Protein AF-A0A1L1PBJ3-F1 (afdb_monomer_lite)

Radius of gyration: 17.82 Å; chains: 1; bounding box: 53×34×46 Å

Organism: Hydrogenophaga intermedia (NCBI:txid65786)

Foldseek 3Di:
DDPVLLVLLLVLLCVQQVVPADLQRHRCQVLLVQLLVLDDPPPSLLSSLSSCLCSVPRGPCPVVVCSNVVRRDPLSVQLSVLSDDDVPDDPVNSLVSQLVRPSSLLSLLSSLLSLLPCVSHPDDDPVSVVVNVVSLVSNVVSLVSLVVVCVVCVVVPDDDSSCVVSVVVVVRPPDPPPVPDDDDDDPPVPPPDPDD

Structure (mmCIF, N/CA/C/O backbone):
data_AF-A0A1L1PBJ3-F1
#
_entry.id   AF-A0A1L1PBJ3-F1
#
loop_
_atom_site.group_PDB
_atom_site.id
_atom_site.type_symbol
_atom_site.label_atom_id
_atom_site.label_alt_id
_atom_site.label_comp_id
_atom_site.label_asym_id
_atom_site.label_entity_id
_atom_site.label_seq_id
_atom_site.pdbx_PDB_ins_code
_atom_site.Cartn_x
_atom_site.Cartn_y
_atom_site.Cartn_z
_atom_site.occupancy
_atom_site.B_iso_or_equiv
_atom_site.auth_seq_id
_atom_site.auth_comp_id
_atom_site.auth_asym_id
_atom_site.auth_atom_id
_atom_site.pdbx_PDB_model_num
ATOM 1 N N . MET A 1 1 ? -12.568 -4.530 14.101 1.00 89.69 1 MET A N 1
ATOM 2 C CA . MET A 1 1 ? -13.010 -4.807 12.718 1.00 89.69 1 MET A CA 1
ATOM 3 C C . MET A 1 1 ? -13.283 -6.295 12.599 1.00 89.69 1 MET A C 1
ATOM 5 O O . MET A 1 1 ? -12.665 -7.039 13.349 1.00 89.69 1 MET A O 1
ATOM 9 N N . ASP A 1 2 ? -14.198 -6.720 11.729 1.00 95.69 2 ASP A N 1
ATOM 10 C CA . ASP A 1 2 ? -14.578 -8.128 11.573 1.00 95.69 2 ASP A CA 1
ATOM 11 C C . ASP A 1 2 ? -14.238 -8.686 10.173 1.00 95.69 2 ASP A C 1
ATOM 13 O O . ASP A 1 2 ? -13.758 -7.979 9.281 1.00 95.69 2 ASP A O 1
ATOM 17 N N . GLN A 1 3 ? -14.488 -9.984 9.979 1.00 96.12 3 GLN A N 1
ATOM 18 C CA . GLN A 1 3 ? -14.235 -10.672 8.712 1.00 96.12 3 GLN A CA 1
ATOM 19 C C . GLN A 1 3 ? -15.158 -10.197 7.577 1.00 96.12 3 GLN A C 1
ATOM 21 O O . GLN A 1 3 ? -14.786 -10.277 6.405 1.00 96.12 3 GLN A O 1
ATOM 26 N N . LYS A 1 4 ? -16.357 -9.696 7.902 1.00 97.25 4 LYS A N 1
ATOM 27 C CA . LYS A 1 4 ? -17.320 -9.195 6.917 1.00 97.25 4 LYS A CA 1
ATOM 28 C C . LYS A 1 4 ? -16.799 -7.908 6.279 1.00 97.25 4 LYS A C 1
ATOM 30 O O . LYS A 1 4 ? -16.829 -7.800 5.056 1.00 97.25 4 LYS A O 1
ATOM 35 N N . THR A 1 5 ? -16.259 -6.988 7.078 1.00 97.56 5 THR A N 1
ATOM 36 C CA . THR A 1 5 ? -15.598 -5.764 6.604 1.00 97.56 5 THR A CA 1
ATOM 37 C C . THR A 1 5 ? -14.397 -6.086 5.712 1.00 97.56 5 THR A C 1
ATOM 39 O O . THR A 1 5 ? -14.276 -5.520 4.627 1.00 97.56 5 THR A O 1
ATOM 42 N N . LEU A 1 6 ? -13.547 -7.042 6.107 1.00 97.94 6 LEU A N 1
ATOM 43 C CA . LEU A 1 6 ? -12.414 -7.473 5.277 1.00 97.94 6 LEU A CA 1
ATOM 44 C C . LEU A 1 6 ? -12.877 -8.058 3.930 1.00 97.94 6 LEU A C 1
ATOM 46 O O . LEU A 1 6 ? -12.303 -7.763 2.884 1.00 97.94 6 LEU A O 1
ATOM 50 N N . ASN A 1 7 ? -13.942 -8.862 3.928 1.00 97.94 7 ASN A N 1
ATOM 51 C CA . ASN A 1 7 ? -14.499 -9.408 2.689 1.00 97.94 7 ASN A CA 1
ATOM 52 C C . ASN A 1 7 ? -15.107 -8.317 1.794 1.00 97.94 7 ASN A C 1
ATOM 54 O O . ASN A 1 7 ? -14.965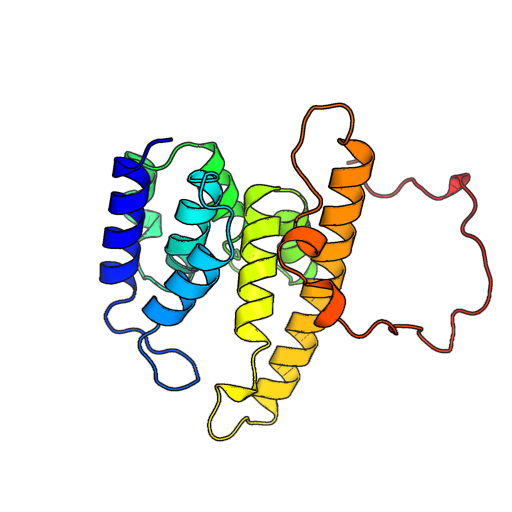 -8.397 0.577 1.00 97.94 7 ASN A O 1
ATOM 58 N N . ALA A 1 8 ? -15.727 -7.284 2.371 1.00 98.06 8 ALA A N 1
ATOM 59 C CA . ALA A 1 8 ? -16.191 -6.127 1.608 1.00 98.06 8 ALA A CA 1
ATOM 60 C C . ALA A 1 8 ? -15.020 -5.393 0.927 1.00 98.06 8 ALA A C 1
ATOM 62 O O . ALA A 1 8 ? -15.109 -5.089 -0.261 1.00 98.06 8 ALA A O 1
ATOM 63 N N . ALA A 1 9 ? -13.894 -5.207 1.629 1.00 98.06 9 ALA A N 1
ATOM 64 C CA . ALA A 1 9 ? -12.679 -4.632 1.045 1.00 98.06 9 ALA A CA 1
ATOM 65 C C . ALA A 1 9 ? -12.154 -5.464 -0.140 1.00 98.06 9 ALA A C 1
ATOM 67 O O . ALA A 1 9 ? -11.840 -4.901 -1.186 1.00 98.06 9 ALA A O 1
ATOM 68 N N . ARG A 1 10 ? -12.146 -6.804 -0.033 1.00 97.81 10 ARG A N 1
ATOM 69 C CA . ARG A 1 10 ? -11.774 -7.698 -1.151 1.00 97.81 10 ARG A CA 1
ATOM 70 C C . ARG A 1 10 ? -12.667 -7.533 -2.373 1.00 97.81 10 ARG A C 1
ATOM 72 O O . ARG A 1 10 ? -12.167 -7.535 -3.491 1.00 97.81 10 ARG A O 1
ATOM 79 N N . VAL A 1 11 ? -13.980 -7.419 -2.168 1.00 98.00 11 VAL A N 1
ATOM 80 C CA . VAL A 1 11 ? -14.939 -7.236 -3.268 1.00 98.00 11 VAL A CA 1
ATOM 81 C C . VAL A 1 11 ? -14.686 -5.912 -3.982 1.00 98.00 11 VAL A C 1
ATOM 83 O O . VAL A 1 11 ? -14.660 -5.887 -5.212 1.00 98.00 11 VAL A O 1
ATOM 86 N N . VAL A 1 12 ? -14.456 -4.832 -3.228 1.00 97.94 12 VAL A N 1
ATOM 87 C CA . VAL A 1 12 ? -14.112 -3.530 -3.814 1.00 97.94 12 VAL A CA 1
ATOM 88 C C . VAL A 1 12 ? -12.795 -3.622 -4.581 1.00 97.94 12 VAL A C 1
ATOM 90 O O . VAL A 1 12 ? -12.768 -3.229 -5.739 1.00 97.94 12 VAL A O 1
ATOM 93 N N . ALA A 1 13 ? -11.744 -4.204 -3.998 1.00 97.31 13 ALA A N 1
ATOM 94 C CA . ALA A 1 13 ? -10.450 -4.376 -4.657 1.00 97.31 13 ALA A CA 1
ATOM 95 C C . ALA A 1 13 ? -10.566 -5.155 -5.980 1.00 97.31 13 ALA A C 1
ATOM 97 O O . ALA A 1 13 ? -10.115 -4.688 -7.024 1.00 97.31 13 ALA A O 1
ATOM 98 N N . LEU A 1 14 ? -11.243 -6.309 -5.959 1.00 96.38 14 LEU A N 1
ATOM 99 C CA . LEU A 1 14 ? -11.457 -7.141 -7.145 1.00 96.38 14 LEU A CA 1
ATOM 100 C C . LEU A 1 14 ? -12.194 -6.382 -8.251 1.00 96.38 14 LEU A C 1
ATOM 102 O O . LEU A 1 14 ? -11.814 -6.462 -9.414 1.00 96.38 14 LEU A O 1
ATOM 106 N N . ARG A 1 15 ? -13.261 -5.664 -7.893 1.00 96.94 15 ARG A N 1
ATOM 107 C CA . ARG A 1 15 ? -14.083 -4.936 -8.860 1.00 96.94 15 ARG A CA 1
ATOM 108 C C . ARG A 1 15 ? -13.352 -3.715 -9.417 1.00 96.94 15 ARG A C 1
ATOM 110 O O . ARG A 1 15 ? -13.425 -3.472 -10.615 1.00 96.94 15 ARG A O 1
ATOM 117 N N . SER A 1 16 ? -12.681 -2.945 -8.564 1.00 96.38 16 SER A N 1
ATOM 118 C CA . SER A 1 16 ? -12.042 -1.687 -8.959 1.00 96.38 16 SER A CA 1
ATOM 119 C C . SER A 1 16 ? -10.802 -1.913 -9.831 1.00 96.38 16 SER A C 1
ATOM 121 O O . SER A 1 16 ? -10.569 -1.138 -10.751 1.00 96.38 16 SER A O 1
ATOM 123 N N . HIS A 1 17 ? -10.075 -3.015 -9.618 1.00 96.81 17 HIS A N 1
ATOM 124 C CA . HIS A 1 17 ? -8.878 -3.375 -10.387 1.00 96.81 17 HIS A CA 1
ATOM 125 C C . HIS A 1 17 ? -9.129 -4.466 -11.451 1.00 96.81 17 HIS A C 1
ATOM 127 O O . HIS A 1 17 ? -8.175 -5.070 -11.938 1.00 96.81 17 HIS A O 1
ATOM 133 N N . ALA A 1 18 ? -10.388 -4.747 -11.817 1.00 95.25 18 ALA A N 1
ATOM 134 C CA . ALA A 1 18 ? -10.755 -5.889 -12.670 1.00 95.25 18 ALA A CA 1
ATOM 135 C C . ALA A 1 18 ? -10.034 -5.911 -14.032 1.00 95.25 18 ALA A C 1
ATOM 137 O O . ALA A 1 18 ? -9.610 -6.968 -14.492 1.00 95.25 18 ALA A O 1
ATOM 138 N N . GLU A 1 19 ? -9.858 -4.739 -14.645 1.00 95.00 19 GLU A N 1
ATOM 139 C CA . GLU A 1 19 ? -9.209 -4.579 -15.955 1.00 95.00 19 GLU A CA 1
ATOM 140 C C . GLU A 1 19 ? -7.732 -4.159 -15.845 1.00 95.00 19 GLU A C 1
ATOM 142 O O . GLU A 1 19 ? -7.046 -3.992 -16.857 1.00 95.00 19 GLU A O 1
ATOM 147 N N . GLN A 1 20 ? -7.221 -3.964 -14.624 1.00 97.00 20 GLN A N 1
ATOM 148 C CA . GLN A 1 20 ? -5.845 -3.536 -14.407 1.00 97.00 20 GLN A CA 1
ATOM 149 C C . GLN A 1 20 ? -4.896 -4.729 -14.505 1.00 97.00 20 GLN A C 1
ATOM 151 O O . GLN A 1 20 ? -5.108 -5.789 -13.909 1.00 97.00 20 GLN A O 1
ATOM 156 N N . LYS A 1 21 ? -3.801 -4.524 -15.235 1.00 95.69 21 LYS A N 1
ATOM 157 C CA . LYS A 1 21 ? -2.673 -5.451 -15.295 1.00 95.69 21 LYS A CA 1
ATOM 158 C C . LYS A 1 21 ? -1.467 -4.846 -14.603 1.00 95.69 21 LYS A C 1
ATOM 160 O O . LYS A 1 21 ? -1.276 -3.631 -14.634 1.00 95.69 21 LYS A O 1
ATOM 165 N N . ASP A 1 22 ? -0.661 -5.699 -13.990 1.00 93.62 22 ASP A N 1
ATOM 166 C CA . ASP A 1 22 ? 0.638 -5.308 -13.472 1.00 93.62 22 ASP A CA 1
ATOM 167 C C . ASP A 1 22 ? 1.686 -5.221 -14.597 1.00 93.62 22 ASP A C 1
ATOM 169 O O . ASP A 1 22 ? 1.419 -5.437 -15.782 1.00 93.62 22 ASP A O 1
ATOM 173 N N . LEU A 1 23 ? 2.913 -4.887 -14.211 1.00 88.88 23 LEU A N 1
ATOM 174 C CA . LEU A 1 23 ? 4.041 -4.721 -15.128 1.00 88.88 23 LEU A CA 1
ATOM 175 C C . LEU A 1 23 ? 4.513 -6.037 -15.764 1.00 88.88 23 LEU A C 1
ATOM 177 O O . LEU A 1 23 ? 5.192 -6.000 -16.787 1.00 88.88 23 LEU A O 1
ATOM 181 N N . ALA A 1 24 ? 4.173 -7.184 -15.170 1.00 89.81 24 ALA A N 1
ATOM 182 C CA . ALA A 1 24 ? 4.415 -8.501 -15.749 1.00 89.81 24 ALA A CA 1
ATOM 183 C C . ALA A 1 24 ? 3.303 -8.908 -16.737 1.00 89.81 24 ALA A C 1
ATOM 185 O O . ALA A 1 24 ? 3.431 -9.925 -17.414 1.00 89.81 24 ALA A O 1
ATOM 186 N N . GLY A 1 25 ? 2.237 -8.107 -16.855 1.00 92.88 25 GLY A N 1
ATOM 187 C CA . GLY A 1 25 ? 1.071 -8.394 -17.688 1.00 92.88 25 GLY A CA 1
ATOM 188 C C . GLY A 1 25 ? 0.019 -9.267 -17.000 1.00 92.88 25 GLY A C 1
ATOM 189 O O . GLY A 1 25 ? -0.966 -9.638 -17.647 1.00 92.88 25 GLY A O 1
ATOM 190 N N . GLU A 1 26 ? 0.199 -9.568 -15.714 1.00 94.25 26 GLU A N 1
ATOM 191 C CA . GLU A 1 26 ? -0.714 -10.380 -14.913 1.00 94.25 26 GLU A CA 1
ATOM 192 C C . GLU A 1 26 ? -1.855 -9.528 -14.331 1.00 94.25 26 GLU A C 1
ATOM 194 O O . GLU A 1 26 ? -1.686 -8.322 -14.136 1.00 94.25 26 GLU A O 1
ATOM 199 N N . PRO A 1 27 ? -3.025 -10.115 -14.018 1.00 96.94 27 PRO A N 1
ATOM 200 C CA . PRO A 1 27 ? -4.091 -9.426 -13.297 1.00 96.94 27 PRO A CA 1
ATOM 201 C C . PRO A 1 27 ? -3.590 -8.765 -12.006 1.00 96.94 27 PRO A C 1
ATOM 203 O O . PRO A 1 27 ? -3.030 -9.424 -11.124 1.00 96.94 27 PRO A O 1
ATOM 206 N N . TYR A 1 28 ? -3.846 -7.465 -11.860 1.00 97.00 28 TYR A N 1
ATOM 207 C CA . TYR A 1 28 ? -3.307 -6.662 -10.760 1.00 97.00 28 TYR A CA 1
ATOM 208 C C . TYR A 1 28 ? -3.777 -7.124 -9.374 1.00 97.00 28 TYR A C 1
ATOM 210 O O . TYR A 1 28 ? -3.058 -6.997 -8.386 1.00 97.00 28 TYR A O 1
ATOM 218 N N . ILE A 1 29 ? -4.942 -7.774 -9.299 1.00 97.38 29 ILE A N 1
ATOM 219 C CA . ILE A 1 29 ? -5.452 -8.384 -8.065 1.00 97.38 29 ILE A CA 1
ATOM 220 C C . ILE A 1 29 ? -4.446 -9.340 -7.405 1.00 97.38 29 ILE A C 1
ATOM 222 O O . ILE A 1 29 ? -4.434 -9.466 -6.182 1.00 97.38 29 ILE A O 1
ATOM 226 N N . PHE A 1 30 ? -3.560 -9.989 -8.171 1.00 96.75 30 PHE A N 1
ATOM 227 C CA . PHE A 1 30 ? -2.542 -10.865 -7.594 1.00 96.75 30 PHE A CA 1
ATOM 228 C C . PHE A 1 30 ? -1.511 -10.105 -6.758 1.00 96.75 30 PHE A C 1
ATOM 230 O O . PHE A 1 30 ? -1.041 -10.654 -5.764 1.00 96.75 30 PHE A O 1
ATOM 237 N N . HIS A 1 31 ? -1.178 -8.863 -7.117 1.00 96.94 31 HIS A N 1
ATOM 238 C CA . HIS A 1 31 ? -0.344 -7.998 -6.283 1.00 96.94 31 HIS A CA 1
ATOM 239 C C . HIS A 1 31 ? -1.034 -7.713 -4.945 1.00 96.94 31 HIS A C 1
ATOM 241 O O . HIS A 1 31 ? -0.493 -8.051 -3.893 1.00 96.94 31 HIS A O 1
ATOM 247 N N . LEU A 1 32 ? -2.281 -7.240 -4.985 1.00 98.12 32 LEU A N 1
ATOM 248 C CA . LEU A 1 32 ? -3.064 -6.929 -3.784 1.00 98.12 32 LEU A CA 1
ATOM 249 C C . LEU A 1 32 ? -3.190 -8.135 -2.839 1.00 98.12 32 LEU A C 1
ATOM 251 O O . LEU A 1 32 ? -3.049 -7.994 -1.626 1.00 98.12 32 LEU A O 1
ATOM 255 N N . LEU A 1 33 ? -3.392 -9.340 -3.382 1.00 97.88 33 LEU A N 1
ATOM 256 C CA . LEU A 1 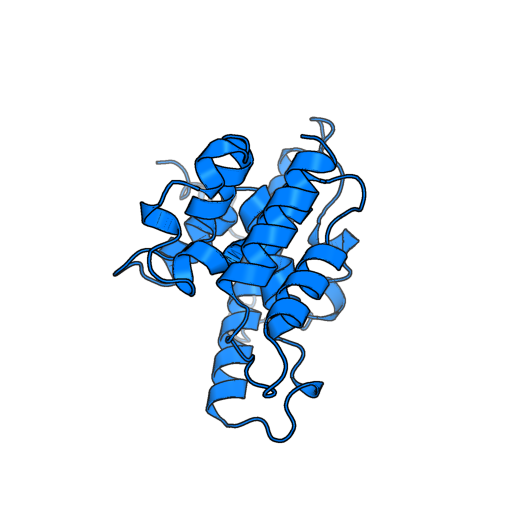33 ? -3.463 -10.570 -2.589 1.00 97.88 33 LEU A CA 1
ATOM 257 C C . LEU A 1 33 ? -2.120 -10.962 -1.956 1.00 97.88 33 LEU A C 1
ATOM 259 O O . LEU A 1 33 ? -2.117 -11.502 -0.850 1.00 97.88 33 LEU A O 1
ATOM 263 N N . ARG A 1 34 ? -0.983 -10.703 -2.617 1.00 97.44 34 ARG A N 1
ATOM 264 C CA . ARG A 1 34 ? 0.349 -10.949 -2.034 1.00 97.44 34 ARG A CA 1
ATOM 265 C C . ARG A 1 34 ? 0.659 -9.960 -0.915 1.00 97.44 34 ARG A C 1
ATOM 267 O O . ARG A 1 34 ? 1.120 -10.388 0.141 1.00 97.44 34 ARG A O 1
ATOM 274 N N . VAL A 1 35 ? 0.331 -8.679 -1.102 1.00 98.06 35 VAL A N 1
ATOM 275 C CA . VAL A 1 35 ? 0.467 -7.659 -0.048 1.00 98.06 35 VAL A CA 1
ATOM 276 C C . VAL A 1 35 ? -0.456 -7.982 1.133 1.00 98.06 35 VAL A C 1
ATOM 278 O O . VAL A 1 35 ? -0.027 -7.909 2.282 1.00 98.06 35 VAL A O 1
ATOM 281 N N . GLU A 1 36 ? -1.691 -8.436 0.879 1.00 97.81 36 GLU A N 1
ATOM 282 C CA . GLU A 1 36 ? -2.600 -8.911 1.931 1.00 97.81 36 GLU A CA 1
ATOM 283 C C . GLU A 1 36 ? -2.020 -10.115 2.691 1.00 97.81 36 GLU A C 1
ATOM 285 O O . GLU A 1 36 ? -2.082 -10.166 3.919 1.00 97.81 36 GLU A O 1
ATOM 290 N N . ALA A 1 37 ? -1.461 -11.092 1.971 1.00 96.75 37 ALA A N 1
ATOM 291 C CA . ALA A 1 37 ? -0.908 -12.314 2.551 1.00 96.75 37 ALA A CA 1
ATOM 292 C C . ALA A 1 37 ? 0.355 -12.076 3.395 1.00 96.75 37 ALA A C 1
ATOM 294 O O . ALA A 1 37 ? 0.664 -12.904 4.252 1.00 96.75 37 ALA A O 1
ATOM 295 N N . ALA A 1 38 ? 1.061 -10.964 3.174 1.00 96.31 38 ALA A N 1
ATOM 296 C CA . ALA A 1 38 ? 2.203 -10.548 3.984 1.00 96.31 38 ALA A CA 1
ATOM 297 C C . ALA A 1 38 ? 1.797 -9.964 5.351 1.00 96.31 38 ALA A C 1
ATOM 299 O O . ALA A 1 38 ? 2.645 -9.809 6.228 1.00 96.31 38 ALA A O 1
ATOM 300 N N . MET A 1 39 ? 0.520 -9.623 5.551 1.00 95.69 39 MET A N 1
ATOM 301 C CA . MET A 1 39 ? 0.032 -9.107 6.832 1.00 95.69 39 MET A CA 1
ATOM 302 C C . MET A 1 39 ? -0.289 -10.247 7.817 1.00 95.69 39 MET A C 1
ATOM 304 O O . MET A 1 39 ? -0.724 -11.325 7.391 1.00 95.69 39 MET A O 1
ATOM 308 N N . PRO A 1 40 ? -0.166 -10.016 9.141 1.00 93.00 40 PRO A N 1
ATOM 309 C CA . PRO A 1 40 ? -0.606 -10.974 10.153 1.00 93.00 40 PRO A CA 1
ATOM 310 C C . PRO A 1 40 ? -2.065 -11.385 9.945 1.00 93.00 40 PRO A C 1
ATOM 312 O O . PRO A 1 40 ? -2.924 -10.566 9.614 1.00 93.00 40 PRO A O 1
ATOM 315 N N . ARG A 1 41 ? -2.368 -12.674 10.135 1.00 92.31 41 ARG A N 1
ATOM 316 C CA . ARG A 1 41 ? -3.702 -13.224 9.830 1.00 92.31 41 ARG A CA 1
ATOM 317 C C . ARG A 1 41 ? -4.808 -12.596 10.678 1.00 92.31 41 ARG A C 1
ATOM 319 O O . ARG A 1 41 ? -5.932 -12.467 10.188 1.00 92.31 41 ARG A O 1
ATOM 326 N N . ASP A 1 42 ? -4.477 -12.255 11.914 1.00 92.06 42 ASP A N 1
ATOM 327 C CA . ASP A 1 42 ? -5.313 -11.640 12.941 1.00 92.06 42 ASP A CA 1
ATOM 328 C C . ASP A 1 42 ? -5.375 -10.106 12.846 1.00 92.06 42 ASP A C 1
ATOM 330 O O . ASP A 1 42 ? -6.357 -9.513 13.298 1.00 92.06 42 ASP A O 1
ATOM 334 N N . ASP A 1 43 ? -4.416 -9.459 12.175 1.00 94.75 43 ASP A N 1
ATOM 335 C CA . ASP A 1 43 ? -4.469 -8.024 11.875 1.00 94.75 43 ASP A CA 1
ATOM 336 C C . ASP A 1 43 ? -5.376 -7.748 10.668 1.00 94.75 43 ASP A C 1
ATOM 338 O O . ASP A 1 43 ? -4.955 -7.455 9.543 1.00 94.75 43 ASP A O 1
ATOM 342 N N . LEU A 1 44 ? -6.684 -7.849 10.910 1.00 97.38 44 LEU A N 1
ATOM 343 C CA . LEU A 1 44 ? -7.685 -7.623 9.875 1.00 97.38 44 LEU A CA 1
ATOM 344 C C . LEU A 1 44 ? -7.555 -6.223 9.260 1.00 97.38 44 LEU A C 1
ATOM 346 O O . LEU A 1 44 ? -7.786 -6.081 8.061 1.00 97.38 44 LEU A O 1
ATOM 350 N N . LYS A 1 45 ? -7.205 -5.199 10.055 1.00 97.81 45 LYS A N 1
ATOM 351 C CA . LYS A 1 45 ? -7.116 -3.800 9.600 1.00 97.81 45 LYS A CA 1
ATOM 352 C C . LYS A 1 45 ? -5.996 -3.634 8.583 1.00 97.81 45 LYS A C 1
ATOM 354 O O . LYS A 1 45 ? -6.238 -3.060 7.523 1.00 97.81 45 LYS A O 1
ATOM 359 N N . ALA A 1 46 ? -4.817 -4.187 8.867 1.00 97.25 46 ALA A N 1
ATOM 360 C CA . ALA A 1 46 ? -3.689 -4.141 7.943 1.00 97.25 46 ALA A CA 1
ATOM 361 C C . ALA A 1 46 ? -4.012 -4.886 6.646 1.00 97.25 46 ALA A C 1
ATOM 363 O O . ALA A 1 46 ? -3.741 -4.382 5.560 1.00 97.25 46 ALA A O 1
ATOM 364 N N . ARG A 1 47 ? -4.689 -6.035 6.748 1.00 98.44 47 ARG A N 1
ATOM 365 C CA . ARG A 1 47 ? -5.157 -6.803 5.585 1.00 98.44 47 ARG A CA 1
ATOM 366 C C . ARG A 1 47 ? -6.167 -6.037 4.734 1.00 98.44 47 ARG A C 1
ATOM 368 O O . ARG A 1 47 ? -6.070 -6.053 3.512 1.00 98.44 47 ARG A O 1
ATOM 375 N N . ALA A 1 48 ? -7.126 -5.354 5.359 1.00 98.62 48 ALA A N 1
ATOM 376 C CA . ALA A 1 48 ? -8.087 -4.539 4.624 1.00 98.62 48 ALA A CA 1
ATOM 377 C C . ALA A 1 48 ? -7.396 -3.368 3.922 1.00 98.62 48 ALA A C 1
ATOM 379 O O . ALA A 1 48 ? -7.667 -3.159 2.744 1.00 98.62 48 ALA A O 1
ATOM 380 N N . LEU A 1 49 ? -6.482 -2.663 4.604 1.00 98.75 49 LEU A N 1
ATOM 381 C CA . LEU A 1 49 ? -5.701 -1.591 3.986 1.00 98.75 49 LEU A CA 1
ATOM 382 C C . LEU A 1 49 ? -4.857 -2.119 2.819 1.00 98.75 49 LEU A C 1
ATOM 384 O O . LEU A 1 49 ? -4.899 -1.531 1.747 1.00 98.75 49 LEU A O 1
ATOM 388 N N . ALA A 1 50 ? -4.162 -3.246 2.992 1.00 98.56 50 ALA A N 1
ATOM 389 C CA . ALA A 1 50 ? -3.366 -3.887 1.945 1.00 98.56 50 ALA A CA 1
ATOM 390 C C . ALA A 1 50 ? -4.168 -4.170 0.667 1.00 98.56 50 ALA A C 1
ATOM 392 O O . ALA A 1 50 ? -3.677 -3.944 -0.435 1.00 98.56 50 ALA A O 1
ATOM 393 N N . LEU A 1 51 ? -5.422 -4.603 0.797 1.00 98.56 51 LEU A N 1
ATOM 394 C CA . LEU A 1 51 ? -6.283 -4.869 -0.358 1.00 98.56 51 LEU A CA 1
ATOM 395 C C . LEU A 1 51 ? -6.695 -3.615 -1.127 1.00 98.56 51 LEU A C 1
ATOM 397 O O . LEU A 1 51 ? -6.974 -3.718 -2.315 1.00 98.56 51 LEU A O 1
ATOM 401 N N . VAL A 1 52 ? -6.788 -2.462 -0.465 1.00 98.44 52 VAL A N 1
ATOM 402 C CA . VAL A 1 52 ? -7.322 -1.230 -1.072 1.00 98.44 52 VAL A CA 1
ATOM 403 C C . VAL A 1 52 ? -6.278 -0.127 -1.214 1.00 98.44 52 VAL A C 1
ATOM 405 O O . VAL A 1 52 ? -6.644 0.992 -1.559 1.00 98.44 52 VAL A O 1
ATOM 408 N N . HIS A 1 53 ? -5.003 -0.411 -0.939 1.00 98.38 53 HIS A N 1
ATOM 409 C CA . HIS A 1 53 ? -3.980 0.622 -0.774 1.00 98.38 53 HIS A CA 1
ATOM 410 C C . HIS A 1 53 ? -3.757 1.493 -2.017 1.00 98.38 53 HIS A C 1
ATOM 412 O O . HI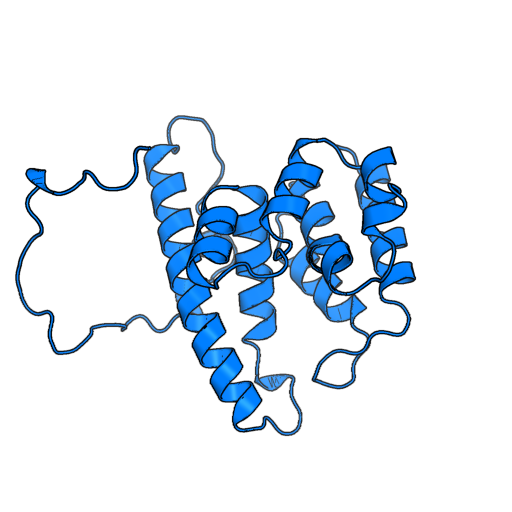S A 1 53 ? -3.566 2.696 -1.863 1.00 98.38 53 HIS A O 1
ATOM 418 N N . ASP A 1 54 ? -3.888 0.921 -3.215 1.00 97.44 54 ASP A N 1
ATOM 419 C CA . ASP A 1 54 ? -3.769 1.653 -4.485 1.00 97.44 54 ASP A CA 1
ATOM 420 C C . ASP A 1 54 ? -5.123 2.078 -5.064 1.00 97.44 54 ASP A C 1
ATOM 422 O O . ASP A 1 54 ? -5.205 2.741 -6.097 1.00 97.44 54 ASP A O 1
ATOM 426 N N . ALA A 1 55 ? -6.228 1.746 -4.396 1.00 96.38 55 ALA A N 1
ATOM 427 C CA . ALA A 1 55 ? -7.558 1.922 -4.965 1.00 96.38 55 ALA A CA 1
ATOM 428 C C . ALA A 1 55 ? -7.938 3.406 -5.137 1.00 96.38 55 ALA A C 1
ATOM 430 O O . ALA A 1 55 ? -8.701 3.749 -6.035 1.00 96.38 55 ALA A O 1
ATOM 431 N N . TRP A 1 56 ? -7.413 4.313 -4.306 1.00 96.38 56 TRP A N 1
ATOM 432 C CA . TRP A 1 56 ? -7.606 5.759 -4.495 1.00 96.38 56 TRP A CA 1
ATOM 433 C C . TRP A 1 56 ? -6.646 6.388 -5.510 1.00 96.38 56 TRP A C 1
ATOM 435 O O . TRP A 1 56 ? -6.929 7.494 -5.971 1.00 96.38 56 TRP A O 1
ATOM 445 N N . GLU A 1 57 ? -5.543 5.718 -5.851 1.00 94.38 57 GLU A N 1
ATOM 446 C CA . GLU A 1 57 ? -4.578 6.193 -6.851 1.00 94.38 57 GLU A CA 1
ATOM 447 C C . GLU A 1 57 ? -4.959 5.721 -8.259 1.00 94.38 57 GLU A C 1
ATOM 449 O O . GLU A 1 57 ? -5.010 6.525 -9.191 1.00 94.38 57 GLU A O 1
ATOM 454 N N . ASP A 1 58 ? -5.290 4.437 -8.392 1.00 94.38 58 ASP A N 1
ATOM 455 C CA . ASP A 1 58 ? -5.417 3.769 -9.687 1.00 94.38 58 ASP A CA 1
ATOM 456 C C . ASP A 1 58 ? -6.866 3.651 -10.177 1.00 94.38 58 ASP A C 1
ATOM 458 O O . ASP A 1 58 ? -7.116 3.537 -11.380 1.00 94.38 58 ASP A O 1
ATOM 462 N N . CYS A 1 59 ? -7.851 3.702 -9.271 1.00 93.62 59 CYS A N 1
ATOM 463 C CA . CYS A 1 59 ? -9.256 3.488 -9.623 1.00 93.62 59 CYS A CA 1
ATOM 464 C C . CYS A 1 59 ? -10.032 4.809 -9.666 1.00 93.62 59 CYS A C 1
ATOM 466 O O . CYS A 1 59 ? -10.441 5.365 -8.640 1.00 93.62 59 CYS A O 1
ATOM 468 N N . GLN A 1 60 ? -10.282 5.298 -10.882 1.00 90.50 60 GLN A N 1
ATOM 469 C CA . GLN A 1 60 ? -10.987 6.561 -11.111 1.00 90.50 60 GLN A CA 1
ATOM 470 C C . GLN A 1 60 ? -12.362 6.595 -10.423 1.00 90.50 60 GLN A C 1
ATOM 472 O O . GLN A 1 60 ? -13.166 5.672 -10.541 1.00 90.50 60 GLN A O 1
ATOM 477 N N . GLY A 1 61 ? -12.640 7.691 -9.710 1.00 90.06 61 GLY A N 1
ATOM 478 C CA . GLY A 1 61 ? -13.926 7.949 -9.055 1.00 90.06 61 GLY A CA 1
ATOM 479 C C . GLY A 1 61 ? -14.174 7.178 -7.752 1.00 90.06 61 GLY A C 1
ATOM 480 O O . GLY A 1 61 ? -15.134 7.493 -7.047 1.00 90.06 61 GLY A O 1
ATOM 481 N N . LEU A 1 62 ? -13.320 6.216 -7.372 1.00 93.62 62 LEU A N 1
ATOM 482 C CA . LEU A 1 62 ? -13.539 5.435 -6.149 1.00 93.62 62 LEU A CA 1
ATOM 483 C C . LEU A 1 62 ? -13.441 6.307 -4.893 1.00 93.62 62 LEU A C 1
ATOM 485 O O . LEU A 1 62 ? -14.290 6.196 -4.007 1.00 93.62 62 LEU A O 1
ATOM 489 N N . ARG A 1 63 ? -12.451 7.205 -4.831 1.00 94.19 63 ARG A N 1
ATOM 490 C CA . ARG A 1 63 ? -12.281 8.139 -3.708 1.00 94.19 63 ARG A CA 1
ATOM 491 C C . ARG A 1 63 ? -13.512 9.023 -3.504 1.00 94.19 63 ARG A C 1
ATOM 493 O O . ARG A 1 63 ? -13.994 9.139 -2.378 1.00 94.19 63 ARG A O 1
ATOM 500 N N . ASP A 1 64 ? -14.043 9.572 -4.594 1.00 94.62 64 ASP A N 1
ATOM 501 C CA . ASP A 1 64 ? -15.173 10.509 -4.578 1.00 94.62 64 ASP A CA 1
ATOM 502 C C . ASP A 1 64 ? -16.518 9.817 -4.310 1.00 94.62 64 ASP A C 1
ATOM 504 O O . ASP A 1 64 ? -17.440 10.427 -3.773 1.00 94.62 64 ASP A O 1
ATOM 508 N N . SER A 1 65 ? -16.637 8.525 -4.634 1.00 95.94 65 SER A N 1
ATOM 509 C CA . SER A 1 65 ? -17.864 7.741 -4.417 1.00 95.94 65 SER A CA 1
ATOM 510 C C . SER A 1 65 ? -18.251 7.568 -2.939 1.00 95.94 65 SER A C 1
ATOM 512 O O . SER A 1 65 ? -19.400 7.227 -2.616 1.00 95.94 65 SER A O 1
ATOM 514 N N . GLY A 1 66 ? -17.282 7.739 -2.034 1.00 96.12 66 GLY A N 1
ATOM 515 C CA . GLY A 1 66 ? -17.453 7.491 -0.608 1.00 96.12 66 GLY A CA 1
ATOM 516 C C . GLY A 1 66 ? -17.682 6.015 -0.254 1.00 96.12 66 GLY A C 1
ATOM 517 O O . GLY A 1 66 ? -18.132 5.728 0.850 1.00 96.12 66 GLY A O 1
ATOM 518 N N . GLU A 1 67 ? -17.483 5.071 -1.180 1.00 97.25 67 GLU A N 1
ATOM 519 C CA . GLU A 1 67 ? -17.860 3.668 -0.973 1.00 97.25 67 GLU A CA 1
ATOM 520 C C . GLU A 1 67 ? -17.069 3.003 0.157 1.00 97.25 67 GLU A C 1
ATOM 522 O O . GLU A 1 67 ? -17.667 2.363 1.023 1.00 97.25 67 GLU A O 1
ATOM 527 N N . LEU A 1 68 ? -15.747 3.192 0.181 1.00 97.31 68 LEU A N 1
ATOM 528 C CA . LEU A 1 68 ? -14.868 2.642 1.216 1.00 97.31 68 LEU A CA 1
ATOM 529 C C . LEU A 1 68 ? -15.205 3.209 2.604 1.00 97.31 68 LEU A C 1
ATOM 531 O O . LEU A 1 68 ? -15.219 2.478 3.593 1.00 97.31 68 LEU A O 1
ATOM 535 N N . GLN A 1 69 ? -15.578 4.486 2.666 1.00 97.31 69 GLN A N 1
ATOM 536 C CA . GLN A 1 69 ? -15.944 5.202 3.887 1.00 97.31 69 GLN A CA 1
ATOM 537 C C . GLN A 1 69 ? -17.226 4.661 4.538 1.00 97.31 69 GLN A C 1
ATOM 539 O O . GLN A 1 69 ? -17.457 4.880 5.722 1.00 97.31 69 GLN A O 1
ATOM 544 N N . ARG A 1 70 ? -18.072 3.933 3.796 1.00 97.00 70 ARG A N 1
ATOM 545 C CA . ARG A 1 70 ? -19.320 3.363 4.336 1.00 97.00 70 ARG A CA 1
ATOM 546 C C . ARG A 1 70 ? -19.088 2.174 5.263 1.00 97.00 70 ARG A C 1
ATOM 548 O O . ARG A 1 70 ? -20.003 1.811 5.999 1.00 97.00 70 ARG A O 1
ATOM 555 N N . PHE A 1 71 ? -17.929 1.521 5.180 1.00 97.25 71 PHE A N 1
ATOM 556 C CA . PHE A 1 71 ? -17.684 0.278 5.913 1.00 97.25 71 PHE A CA 1
ATOM 557 C C . PHE A 1 71 ? -16.286 0.149 6.518 1.00 97.25 71 PHE A C 1
ATOM 559 O O . PHE A 1 71 ? -16.121 -0.652 7.441 1.00 97.25 71 PHE A O 1
ATOM 566 N N . LEU A 1 72 ? -15.285 0.884 6.024 1.00 98.12 72 LEU A N 1
ATOM 567 C CA . LEU A 1 72 ? -13.968 0.900 6.648 1.00 98.12 72 LEU A CA 1
ATOM 568 C C . LEU A 1 72 ? -13.988 1.770 7.912 1.00 98.12 72 LEU A C 1
ATOM 570 O O . LEU A 1 72 ? -14.573 2.852 7.899 1.00 98.12 72 LEU A O 1
ATOM 574 N N . PRO A 1 73 ? -13.366 1.309 9.010 1.00 97.56 73 PRO A N 1
ATOM 575 C CA . PRO A 1 73 ? -13.214 2.123 10.208 1.00 97.56 73 PRO A CA 1
ATOM 576 C C . PRO A 1 73 ? -12.250 3.293 9.960 1.00 97.56 73 PRO A C 1
ATOM 578 O O . PRO A 1 73 ? -11.380 3.215 9.091 1.00 97.56 73 PRO A O 1
ATOM 581 N N . GLU A 1 74 ? -12.390 4.349 10.765 1.00 97.31 74 GLU A N 1
ATOM 582 C CA . GLU A 1 74 ? -11.638 5.605 10.619 1.00 97.31 74 GLU A CA 1
ATOM 583 C C . GLU A 1 74 ? -10.124 5.389 10.554 1.00 97.31 74 GLU A C 1
ATOM 585 O O . GLU A 1 74 ? -9.456 5.923 9.681 1.00 97.31 74 GLU A O 1
ATOM 590 N N . ASP A 1 75 ? -9.574 4.525 11.402 1.00 95.75 75 ASP A N 1
ATOM 591 C CA . ASP A 1 75 ? -8.134 4.271 11.440 1.00 95.75 75 ASP A CA 1
ATOM 592 C C . ASP A 1 75 ? -7.587 3.583 10.177 1.00 95.75 75 ASP A C 1
ATOM 594 O O . ASP A 1 75 ? -6.438 3.803 9.787 1.00 95.75 75 ASP A O 1
ATOM 598 N N . VAL A 1 76 ? -8.409 2.778 9.495 1.00 98.25 76 VAL A N 1
ATOM 599 C CA . VAL A 1 76 ? -8.066 2.219 8.180 1.00 98.25 76 VAL A CA 1
ATOM 600 C C . VAL A 1 76 ? -8.173 3.292 7.098 1.00 98.25 76 VAL A C 1
ATOM 602 O O . VAL A 1 76 ? -7.325 3.328 6.209 1.00 98.25 76 VAL A O 1
ATOM 605 N N . LEU A 1 77 ? -9.161 4.188 7.177 1.00 98.31 77 LEU A N 1
ATOM 606 C CA . LEU A 1 77 ? -9.302 5.317 6.250 1.00 98.31 77 LEU A CA 1
ATOM 607 C C . LEU A 1 77 ? -8.153 6.324 6.389 1.00 98.31 77 LEU A C 1
ATOM 609 O O . LEU A 1 77 ? -7.629 6.784 5.379 1.00 98.31 77 LEU A O 1
ATOM 613 N N . GLU A 1 78 ? -7.703 6.612 7.611 1.00 98.06 78 GLU A N 1
ATOM 614 C CA . GLU A 1 78 ? -6.507 7.417 7.881 1.00 98.06 78 GLU A CA 1
ATOM 615 C C . GLU A 1 78 ? -5.249 6.761 7.298 1.00 98.06 78 GLU A C 1
ATOM 617 O O . GLU A 1 78 ? -4.406 7.435 6.704 1.00 98.06 78 GLU A O 1
ATOM 622 N N . GLY A 1 79 ? -5.125 5.436 7.439 1.00 98.12 79 GLY A N 1
ATOM 623 C CA . GLY A 1 79 ? -4.057 4.658 6.810 1.00 98.12 79 GLY A CA 1
ATOM 624 C C . GLY A 1 79 ? -4.106 4.718 5.281 1.00 98.12 79 GLY A C 1
ATOM 625 O O . GLY A 1 79 ? -3.068 4.875 4.638 1.00 98.12 79 GLY A O 1
ATOM 626 N N . LEU A 1 80 ? -5.308 4.652 4.704 1.00 98.44 80 LEU A N 1
ATOM 627 C CA . LEU A 1 80 ? -5.529 4.750 3.264 1.00 98.44 80 LEU A CA 1
ATOM 628 C C . LEU A 1 80 ? -5.204 6.147 2.731 1.00 98.44 80 LEU A C 1
ATOM 630 O O . LEU A 1 80 ? -4.507 6.263 1.724 1.00 98.44 80 LEU A O 1
ATOM 634 N N . ASP A 1 81 ? -5.619 7.212 3.421 1.00 97.75 81 ASP A N 1
ATOM 635 C CA . ASP A 1 81 ? -5.200 8.566 3.053 1.00 97.75 81 ASP A CA 1
ATOM 636 C C . ASP A 1 81 ? -3.681 8.687 3.127 1.00 97.75 81 ASP A C 1
ATOM 638 O O . ASP A 1 81 ? -3.075 9.154 2.166 1.00 97.75 81 ASP A O 1
ATOM 642 N N . ALA A 1 82 ? -3.060 8.213 4.214 1.00 98.00 82 ALA A N 1
ATOM 643 C CA . ALA A 1 82 ? -1.614 8.260 4.421 1.00 98.00 82 ALA A CA 1
ATOM 644 C C . ALA A 1 82 ? -0.818 7.568 3.299 1.00 98.00 82 ALA A C 1
ATOM 646 O O . ALA A 1 82 ? 0.187 8.124 2.852 1.00 98.00 82 ALA A O 1
ATOM 647 N N . ILE A 1 83 ? -1.259 6.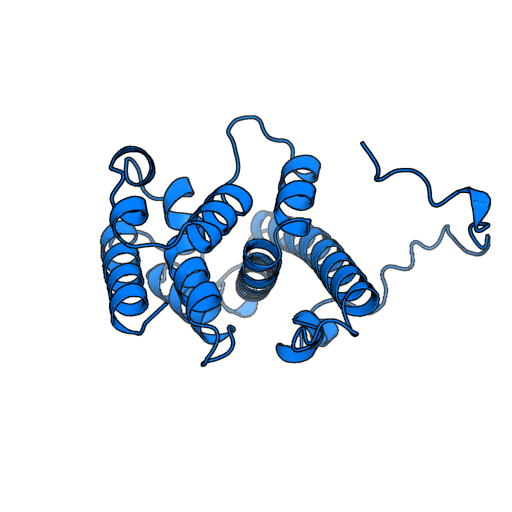392 2.835 1.00 97.88 83 ILE A N 1
ATOM 648 C CA . ILE A 1 83 ? -0.576 5.629 1.777 1.00 97.88 83 ILE A CA 1
ATOM 649 C C . ILE A 1 83 ? -0.885 6.122 0.359 1.00 97.88 83 ILE A C 1
ATOM 651 O O . ILE A 1 83 ? -0.069 5.907 -0.533 1.00 97.88 83 ILE A O 1
ATOM 655 N N . THR A 1 84 ? -1.985 6.853 0.170 1.00 97.62 84 THR A N 1
ATOM 656 C CA . THR A 1 84 ? -2.348 7.485 -1.106 1.00 97.62 84 THR A CA 1
ATOM 657 C C . THR A 1 84 ? -1.539 8.769 -1.310 1.00 97.62 84 THR A C 1
ATOM 659 O O . THR A 1 84 ? -1.601 9.708 -0.508 1.00 97.62 84 THR A O 1
ATOM 662 N N . ARG A 1 85 ? -0.781 8.857 -2.398 1.00 95.50 85 ARG A N 1
ATOM 663 C CA . ARG A 1 85 ? -0.059 10.047 -2.849 1.00 95.50 85 ARG A CA 1
ATOM 664 C C . ARG A 1 85 ? -1.014 11.169 -3.190 1.00 95.50 85 ARG A C 1
ATOM 666 O O . ARG A 1 85 ? -2.062 10.988 -3.808 1.00 95.50 85 ARG A O 1
ATOM 673 N N . ARG A 1 86 ? -0.612 12.379 -2.818 1.00 93.31 86 ARG A N 1
ATOM 674 C CA . ARG A 1 86 ? -1.366 13.593 -3.131 1.00 93.31 86 ARG A CA 1
ATOM 675 C C . ARG A 1 86 ? -0.818 14.242 -4.399 1.00 93.31 86 ARG A C 1
ATOM 677 O O . ARG A 1 86 ? 0.380 14.197 -4.676 1.00 93.31 86 ARG A O 1
ATOM 684 N N . ALA A 1 87 ? -1.697 14.888 -5.160 1.00 91.00 87 ALA A N 1
ATOM 685 C CA . ALA A 1 87 ? -1.290 15.651 -6.334 1.00 91.00 87 ALA A CA 1
ATOM 686 C C . ALA A 1 87 ? -0.273 16.740 -5.939 1.00 91.00 87 ALA A C 1
ATOM 688 O O . ALA A 1 87 ? -0.517 17.520 -5.020 1.00 91.00 87 ALA A O 1
ATOM 689 N N . GLY A 1 88 ? 0.878 16.773 -6.617 1.00 92.81 88 GLY A N 1
ATOM 690 C CA . GLY A 1 88 ? 1.963 17.720 -6.332 1.00 92.81 88 GLY A CA 1
ATOM 691 C C . GLY A 1 88 ? 2.797 17.410 -5.081 1.00 92.81 88 GLY A C 1
ATOM 692 O O . GLY A 1 88 ? 3.713 18.169 -4.765 1.00 92.81 88 GLY A O 1
ATOM 693 N N . GLU A 1 89 ? 2.527 16.313 -4.370 1.00 94.88 89 GLU A N 1
ATOM 694 C CA . GLU A 1 89 ? 3.323 15.906 -3.213 1.00 94.88 89 GLU A CA 1
ATOM 695 C C . GLU A 1 89 ? 4.699 15.405 -3.654 1.00 94.88 89 GLU A C 1
ATOM 697 O O . GLU A 1 89 ? 4.828 14.526 -4.509 1.00 94.88 89 GLU A O 1
ATOM 702 N N . ASN A 1 90 ? 5.751 15.965 -3.056 1.00 95.56 90 ASN A N 1
ATOM 703 C CA . ASN A 1 90 ? 7.096 15.476 -3.310 1.00 95.56 90 ASN A CA 1
ATOM 704 C C . ASN A 1 90 ? 7.322 14.117 -2.624 1.00 95.56 90 ASN A C 1
ATOM 706 O O . ASN A 1 90 ? 6.684 13.766 -1.629 1.00 95.56 90 ASN A O 1
ATOM 710 N N . ARG A 1 91 ? 8.283 13.357 -3.155 1.00 92.75 91 ARG A N 1
ATOM 711 C CA . ARG A 1 91 ? 8.589 11.992 -2.708 1.00 92.75 91 ARG A CA 1
ATOM 712 C C . ARG A 1 91 ? 8.898 11.902 -1.210 1.00 92.75 91 ARG A C 1
ATOM 714 O O . ARG A 1 91 ? 8.449 10.965 -0.554 1.00 92.75 91 ARG A O 1
ATOM 721 N N . ASP A 1 92 ? 9.656 12.854 -0.673 1.00 93.12 92 ASP A N 1
ATOM 722 C CA . ASP A 1 92 ? 10.109 12.803 0.718 1.00 93.12 92 ASP A CA 1
ATOM 723 C C . ASP A 1 92 ? 8.997 13.133 1.711 1.00 93.12 92 ASP A C 1
ATOM 725 O O . ASP A 1 92 ? 8.950 12.524 2.784 1.00 93.12 92 ASP A O 1
ATOM 729 N N . GLY A 1 93 ? 8.102 14.050 1.339 1.00 95.88 93 GLY A N 1
ATOM 730 C CA . GLY A 1 93 ? 6.888 14.382 2.077 1.00 95.88 93 GLY A CA 1
ATOM 731 C C . GLY A 1 93 ? 5.913 13.210 2.101 1.00 95.88 93 GLY A C 1
ATOM 732 O O . GLY A 1 93 ? 5.435 12.843 3.173 1.00 95.88 93 GLY A O 1
ATOM 733 N N . TYR A 1 94 ? 5.721 12.549 0.955 1.00 97.50 94 TYR A N 1
ATOM 734 C CA . TYR A 1 94 ? 4.923 11.328 0.868 1.00 97.50 94 TYR A CA 1
ATOM 735 C C . TYR A 1 94 ? 5.429 10.250 1.835 1.00 97.50 94 TYR A C 1
ATOM 737 O O . TYR A 1 94 ? 4.692 9.805 2.713 1.00 97.50 94 TYR A O 1
ATOM 745 N N . TYR A 1 95 ? 6.709 9.871 1.746 1.00 96.56 95 TYR A N 1
ATOM 746 C CA . TYR A 1 95 ? 7.242 8.822 2.619 1.00 96.56 95 TYR A CA 1
ATOM 747 C C . TYR A 1 95 ? 7.344 9.244 4.088 1.00 96.56 95 TYR A C 1
ATOM 749 O O . TYR A 1 95 ? 7.253 8.380 4.953 1.00 96.56 95 TYR A O 1
ATOM 757 N N . ALA A 1 96 ? 7.479 10.538 4.406 1.00 94.75 96 ALA A N 1
ATOM 758 C CA . ALA A 1 96 ? 7.375 11.016 5.788 1.00 94.75 96 ALA A CA 1
ATOM 759 C C . ALA A 1 96 ? 5.967 10.787 6.360 1.00 94.75 96 ALA A C 1
ATOM 761 O O . ALA A 1 96 ? 5.824 10.300 7.481 1.00 94.75 96 ALA A O 1
ATOM 762 N N . ARG A 1 97 ? 4.930 11.097 5.574 1.00 96.81 97 ARG A N 1
ATOM 763 C CA . ARG A 1 97 ? 3.526 10.906 5.955 1.00 96.81 97 ARG A CA 1
ATOM 764 C C . ARG A 1 97 ? 3.177 9.429 6.117 1.00 96.81 97 ARG A C 1
ATOM 766 O O . ARG A 1 97 ? 2.592 9.054 7.132 1.00 96.81 97 ARG A O 1
ATOM 773 N N . VAL A 1 98 ? 3.614 8.590 5.176 1.00 97.81 98 VAL A N 1
ATOM 774 C CA . VAL A 1 98 ? 3.493 7.127 5.278 1.00 97.81 98 VAL A CA 1
ATOM 775 C C . VAL A 1 98 ? 4.212 6.608 6.521 1.00 97.81 98 VAL A C 1
ATOM 777 O O . VAL A 1 98 ? 3.635 5.833 7.274 1.00 97.81 98 VAL A O 1
ATOM 780 N N . ALA A 1 99 ? 5.447 7.056 6.770 1.00 94.50 99 ALA A N 1
ATOM 781 C CA . ALA A 1 99 ? 6.238 6.609 7.913 1.00 94.50 99 ALA A CA 1
ATOM 782 C C . ALA A 1 99 ? 5.581 6.936 9.260 1.00 94.50 99 ALA A C 1
ATOM 784 O O . ALA A 1 99 ? 5.782 6.190 10.212 1.00 94.50 99 ALA A O 1
ATOM 785 N N . PHE A 1 100 ? 4.792 8.007 9.358 1.00 93.19 100 PHE A N 1
ATOM 786 C CA . PHE A 1 100 ? 4.139 8.402 10.606 1.00 93.19 100 PHE A CA 1
ATOM 787 C C . PHE A 1 100 ? 2.920 7.528 10.953 1.00 93.19 100 PHE A C 1
ATOM 789 O O . PHE A 1 100 ? 2.707 7.187 12.120 1.00 93.19 100 PHE A O 1
ATOM 796 N N . ASN A 1 101 ? 2.131 7.116 9.955 1.00 95.12 101 ASN A N 1
ATOM 797 C CA . ASN A 1 101 ? 0.973 6.247 10.168 1.00 95.12 101 ASN A CA 1
ATOM 798 C C . ASN A 1 101 ? 1.413 4.773 10.235 1.00 95.12 101 ASN A C 1
ATOM 800 O O . ASN A 1 101 ? 1.940 4.222 9.273 1.00 95.12 101 ASN A O 1
ATOM 804 N N . CYS A 1 102 ? 1.180 4.108 11.371 1.00 93.88 102 CYS A N 1
ATOM 805 C CA . CYS A 1 102 ? 1.666 2.742 11.576 1.00 93.88 102 CYS A CA 1
ATOM 806 C C . CYS A 1 102 ? 1.079 1.727 10.585 1.00 93.88 102 CYS A C 1
ATOM 808 O O . CYS A 1 102 ? 1.796 0.839 10.129 1.00 93.88 102 CYS A O 1
ATOM 810 N N . LEU A 1 103 ? -0.208 1.850 10.259 1.00 95.00 103 LEU A N 1
ATOM 811 C CA . LEU A 1 103 ? -0.886 0.924 9.358 1.00 95.00 103 LEU A CA 1
ATOM 812 C C . LEU A 1 103 ? -0.374 1.108 7.925 1.00 95.00 103 LEU A C 1
ATOM 814 O O . LEU A 1 103 ? 0.021 0.141 7.275 1.00 95.00 103 LEU A O 1
ATOM 818 N N . ALA A 1 104 ? -0.294 2.364 7.478 1.00 97.75 104 ALA A N 1
ATOM 819 C CA . ALA A 1 104 ? 0.228 2.733 6.167 1.00 97.75 104 ALA A CA 1
ATOM 820 C C . ALA A 1 104 ? 1.691 2.315 5.997 1.00 97.75 104 ALA A C 1
ATOM 822 O O . ALA A 1 104 ? 2.052 1.764 4.962 1.00 97.75 104 ALA A O 1
ATOM 823 N N . ARG A 1 105 ? 2.532 2.522 7.018 1.00 97.31 105 ARG A N 1
ATOM 824 C CA . ARG A 1 105 ? 3.942 2.118 6.990 1.00 97.31 105 ARG A CA 1
ATOM 825 C C . ARG A 1 105 ? 4.094 0.615 6.773 1.00 97.31 105 ARG A C 1
ATOM 827 O O . ARG A 1 105 ? 4.821 0.221 5.867 1.00 97.31 105 ARG A O 1
ATOM 834 N N . ARG A 1 106 ? 3.394 -0.214 7.557 1.00 96.06 106 ARG A N 1
ATOM 835 C CA . ARG A 1 106 ? 3.454 -1.684 7.438 1.00 96.06 106 ARG A CA 1
ATOM 836 C C . ARG A 1 106 ? 3.001 -2.157 6.057 1.00 96.06 106 ARG A C 1
ATOM 838 O O . ARG A 1 106 ? 3.713 -2.908 5.396 1.00 96.06 106 ARG A O 1
ATOM 845 N N . VAL A 1 107 ? 1.866 -1.650 5.577 1.00 98.25 107 VAL A N 1
ATOM 846 C CA . VAL A 1 107 ? 1.364 -2.002 4.242 1.00 98.25 107 VAL A CA 1
ATOM 847 C C . VAL A 1 107 ? 2.319 -1.530 3.145 1.00 98.25 107 VAL A C 1
ATOM 849 O O . VAL A 1 107 ? 2.621 -2.306 2.243 1.00 98.25 107 VAL A O 1
ATOM 852 N N . LYS A 1 108 ? 2.874 -0.312 3.241 1.00 98.19 108 LYS A N 1
ATOM 853 C CA . LYS A 1 108 ? 3.804 0.197 2.225 1.00 98.19 108 LYS A CA 1
ATOM 854 C C . LYS A 1 108 ? 5.122 -0.569 2.196 1.00 98.19 108 LYS A C 1
ATOM 856 O O . LYS A 1 108 ? 5.690 -0.748 1.126 1.00 98.19 108 LYS A O 1
ATOM 861 N N . ILE A 1 109 ? 5.605 -1.044 3.344 1.00 97.81 109 ILE A N 1
ATOM 862 C CA . ILE A 1 109 ? 6.764 -1.942 3.408 1.00 97.81 109 ILE A CA 1
ATOM 863 C C . ILE A 1 109 ? 6.480 -3.218 2.600 1.00 97.81 109 ILE A C 1
ATOM 865 O O . ILE A 1 109 ? 7.287 -3.582 1.748 1.00 97.81 109 ILE A O 1
ATOM 869 N N . ALA A 1 110 ? 5.333 -3.868 2.819 1.00 97.44 110 ALA A N 1
ATOM 870 C CA . ALA A 1 110 ? 4.972 -5.085 2.090 1.00 97.44 110 ALA A CA 1
ATOM 871 C C . ALA A 1 110 ? 4.758 -4.846 0.584 1.00 97.44 110 ALA A C 1
ATOM 873 O O . ALA A 1 110 ? 5.228 -5.642 -0.227 1.00 97.44 110 ALA A O 1
ATOM 874 N N . ASP A 1 111 ? 4.118 -3.737 0.208 1.00 97.88 111 ASP A N 1
ATOM 875 C CA . ASP A 1 111 ? 3.978 -3.302 -1.189 1.00 97.88 111 ASP A CA 1
ATOM 876 C C . ASP A 1 111 ? 5.347 -3.129 -1.872 1.00 97.88 111 ASP A C 1
ATOM 878 O O . ASP A 1 111 ? 5.618 -3.719 -2.920 1.00 97.88 111 ASP A O 1
ATOM 882 N N . LEU A 1 112 ? 6.266 -2.382 -1.247 1.00 97.12 112 LEU A N 1
ATOM 883 C CA . LEU A 1 112 ? 7.610 -2.173 -1.792 1.00 97.12 112 LEU A CA 1
ATOM 884 C C . LEU A 1 112 ? 8.379 -3.490 -1.939 1.00 97.12 112 LEU A C 1
ATOM 886 O O . LEU A 1 112 ? 9.069 -3.673 -2.939 1.00 97.12 112 LEU A O 1
ATOM 890 N N . ILE A 1 113 ? 8.247 -4.413 -0.985 1.00 95.69 113 ILE A N 1
ATOM 891 C CA . ILE A 1 113 ? 8.868 -5.741 -1.062 1.00 95.69 113 ILE A CA 1
ATOM 892 C C . ILE A 1 113 ? 8.307 -6.547 -2.238 1.00 95.69 113 ILE A C 1
ATOM 894 O O . ILE A 1 113 ? 9.089 -7.120 -2.999 1.00 95.69 113 ILE A O 1
ATOM 898 N N . ASP A 1 114 ? 6.985 -6.556 -2.442 1.00 95.38 114 ASP A N 1
ATOM 899 C CA . ASP A 1 114 ? 6.388 -7.225 -3.603 1.00 95.38 114 ASP A CA 1
ATOM 900 C C . ASP A 1 114 ? 6.898 -6.610 -4.914 1.00 95.38 114 ASP A C 1
ATOM 902 O O . ASP A 1 114 ? 7.302 -7.322 -5.841 1.00 95.38 114 ASP A O 1
ATOM 906 N N . ASN A 1 115 ? 6.951 -5.279 -4.980 1.00 93.94 115 ASN A N 1
ATOM 907 C CA . ASN A 1 115 ? 7.416 -4.530 -6.146 1.00 93.94 115 ASN A CA 1
ATOM 908 C C . ASN A 1 115 ? 8.915 -4.690 -6.434 1.00 93.94 115 ASN A C 1
ATOM 910 O O . ASN A 1 115 ? 9.334 -4.526 -7.581 1.00 93.94 115 ASN A O 1
ATOM 914 N N . LEU A 1 116 ? 9.725 -5.039 -5.432 1.00 93.50 116 LEU A N 1
ATOM 915 C CA . LEU A 1 116 ? 11.151 -5.339 -5.592 1.00 93.50 116 LEU A CA 1
ATOM 916 C C . LEU A 1 116 ? 11.420 -6.751 -6.126 1.00 93.50 116 LEU A C 1
ATOM 918 O O . LEU A 1 116 ? 12.556 -7.057 -6.494 1.00 93.50 116 LEU A O 1
ATOM 922 N N . ASN A 1 117 ? 10.405 -7.613 -6.224 1.00 91.31 117 ASN A N 1
ATOM 923 C CA . ASN A 1 117 ? 10.558 -8.935 -6.821 1.00 91.31 117 ASN A CA 1
ATOM 924 C C . ASN A 1 117 ? 10.651 -8.848 -8.359 1.00 91.31 117 ASN A C 1
ATOM 926 O O . ASN A 1 117 ? 9.689 -9.102 -9.086 1.00 91.31 117 ASN A O 1
ATOM 930 N N . MET A 1 118 ? 11.845 -8.498 -8.844 1.00 88.19 118 MET A N 1
ATOM 931 C CA . MET A 1 118 ? 12.169 -8.311 -10.263 1.00 88.19 118 MET A CA 1
ATOM 932 C C . MET A 1 118 ? 12.133 -9.607 -11.079 1.00 88.19 118 MET A C 1
ATOM 934 O O . MET A 1 118 ? 11.942 -9.551 -12.291 1.00 88.19 118 MET A O 1
ATOM 938 N N . ALA A 1 119 ? 12.268 -10.771 -10.434 1.00 87.06 119 ALA A N 1
ATOM 939 C CA . ALA A 1 119 ? 12.222 -12.075 -11.101 1.00 87.06 119 ALA A CA 1
ATOM 940 C C . ALA A 1 119 ? 10.855 -12.376 -11.746 1.00 87.06 119 ALA A C 1
ATOM 942 O O . ALA A 1 119 ? 10.747 -13.283 -12.567 1.00 87.06 119 ALA A O 1
ATOM 943 N N . ARG A 1 120 ? 9.814 -11.613 -11.384 1.00 87.44 120 ARG A N 1
ATOM 944 C CA . ARG A 1 120 ? 8.467 -11.700 -11.966 1.00 87.44 120 ARG A CA 1
ATOM 945 C C . ARG A 1 120 ? 8.376 -11.074 -13.354 1.00 87.44 120 ARG A C 1
ATOM 947 O O . ARG A 1 120 ? 7.461 -11.394 -14.104 1.00 87.44 120 ARG A O 1
ATOM 954 N N . LEU A 1 121 ? 9.281 -10.152 -13.680 1.00 88.19 121 LEU A N 1
ATOM 955 C CA . LEU A 1 121 ? 9.252 -9.445 -14.952 1.00 88.19 121 LEU A CA 1
ATOM 956 C C . LEU A 1 121 ? 9.979 -10.284 -16.016 1.00 88.19 121 LEU A C 1
ATOM 958 O O . LEU A 1 121 ? 11.141 -10.635 -15.812 1.00 88.19 121 LEU A O 1
ATOM 962 N N . PRO A 1 122 ? 9.347 -10.577 -17.168 1.00 87.81 122 PRO A N 1
ATOM 963 C CA . PRO A 1 122 ? 9.941 -11.445 -18.187 1.00 87.81 122 PRO A CA 1
ATOM 964 C C . PRO A 1 122 ? 11.191 -10.833 -18.839 1.00 87.81 122 PRO A C 1
ATOM 966 O O . PRO A 1 122 ? 12.119 -11.553 -19.199 1.00 87.81 122 PRO A O 1
ATOM 969 N N . ALA A 1 123 ? 11.224 -9.506 -18.986 1.00 89.81 123 ALA A N 1
ATOM 970 C CA . ALA A 1 123 ? 12.354 -8.764 -19.536 1.00 89.81 123 ALA A CA 1
ATOM 971 C C . ALA A 1 123 ? 12.423 -7.361 -18.899 1.00 89.81 123 ALA A C 1
ATOM 973 O O . ALA A 1 123 ? 11.888 -6.408 -19.469 1.00 89.81 123 ALA A O 1
ATOM 974 N N . PRO A 1 124 ? 13.038 -7.217 -17.708 1.00 90.69 124 PRO A N 1
ATOM 975 C CA . PRO A 1 124 ? 13.113 -5.932 -17.023 1.00 90.69 124 PRO A CA 1
ATOM 976 C C . PRO A 1 124 ? 13.884 -4.889 -17.839 1.00 90.69 124 PRO A C 1
ATOM 978 O O . PRO A 1 124 ? 15.017 -5.118 -18.268 1.00 90.69 124 PRO A O 1
ATOM 981 N N . SER A 1 125 ? 13.287 -3.715 -18.012 1.00 92.56 125 SER A N 1
ATOM 982 C CA . SER A 1 125 ? 13.904 -2.564 -18.664 1.00 92.56 125 SER A CA 1
ATOM 983 C C . SER A 1 125 ? 14.816 -1.778 -17.715 1.00 92.56 125 SER A C 1
ATOM 985 O O . SER A 1 125 ? 14.797 -1.946 -16.493 1.00 92.56 125 SER A O 1
ATOM 987 N N . VAL A 1 126 ? 15.590 -0.838 -18.269 1.00 93.31 126 VAL A N 1
ATOM 988 C CA . VAL A 1 126 ? 16.389 0.114 -17.474 1.00 93.31 126 VAL A CA 1
ATOM 989 C C . VAL A 1 126 ? 15.510 0.943 -16.530 1.00 93.31 126 VAL A C 1
ATOM 991 O O . VAL A 1 126 ? 15.935 1.244 -15.415 1.00 93.31 126 VAL A O 1
ATOM 994 N N . GLU A 1 127 ? 14.289 1.304 -16.937 1.00 93.06 127 GLU A N 1
ATOM 995 C CA . GLU A 1 127 ? 13.388 2.065 -16.066 1.00 93.06 127 GLU A CA 1
ATOM 996 C C . GLU A 1 127 ? 12.844 1.206 -14.920 1.00 93.06 127 GLU A C 1
ATOM 998 O O . GLU A 1 127 ? 12.701 1.710 -13.806 1.00 93.06 127 GLU A O 1
ATOM 1003 N N . ASP A 1 128 ? 12.635 -0.096 -15.138 1.00 92.00 128 ASP A N 1
ATOM 1004 C CA . ASP A 1 128 ? 12.220 -1.006 -14.068 1.00 92.00 128 ASP A CA 1
ATOM 1005 C C . ASP A 1 128 ? 13.308 -1.120 -12.992 1.00 92.00 128 ASP A C 1
ATOM 1007 O O . ASP A 1 128 ? 13.004 -1.033 -11.803 1.00 92.00 128 ASP A O 1
ATOM 1011 N N . TRP A 1 129 ? 14.581 -1.204 -13.393 1.00 92.56 129 TRP A N 1
ATOM 1012 C CA . TRP A 1 129 ? 15.713 -1.181 -12.460 1.00 92.56 129 TRP A CA 1
ATOM 1013 C C . TRP A 1 129 ? 15.854 0.155 -11.731 1.00 92.56 129 TRP A C 1
ATOM 1015 O O . TRP A 1 129 ? 16.053 0.174 -10.519 1.00 92.56 129 TRP A O 1
ATOM 1025 N N . ARG A 1 130 ? 15.689 1.286 -12.432 1.00 93.44 130 ARG A N 1
ATOM 1026 C CA . ARG A 1 130 ? 15.681 2.613 -11.792 1.00 93.44 130 ARG A CA 1
ATOM 1027 C C . ARG A 1 130 ? 14.558 2.730 -10.770 1.00 93.44 130 ARG A C 1
ATOM 1029 O O . ARG A 1 130 ? 14.764 3.280 -9.689 1.00 93.44 130 ARG A O 1
ATOM 1036 N N . ARG A 1 131 ? 13.370 2.213 -11.089 1.00 92.31 131 ARG A N 1
ATOM 1037 C CA . ARG A 1 131 ? 12.244 2.156 -10.155 1.00 92.31 131 ARG A CA 1
ATOM 1038 C C . ARG A 1 131 ? 12.560 1.268 -8.956 1.00 92.31 131 ARG A C 1
ATOM 1040 O O . ARG A 1 131 ? 12.327 1.714 -7.837 1.00 92.31 131 ARG A O 1
ATOM 1047 N N . ALA A 1 132 ? 13.147 0.092 -9.171 1.00 92.50 132 ALA A N 1
ATOM 1048 C CA . ALA A 1 132 ? 13.573 -0.801 -8.097 1.00 92.50 132 ALA A CA 1
ATOM 1049 C C . ALA A 1 132 ? 14.577 -0.122 -7.152 1.00 92.50 132 ALA A C 1
ATOM 1051 O O . ALA A 1 132 ? 14.391 -0.168 -5.940 1.00 92.50 132 ALA A O 1
ATOM 1052 N N . SER A 1 133 ? 15.571 0.610 -7.670 1.00 93.31 133 SER A N 1
ATOM 1053 C CA . SER A 1 133 ? 16.494 1.386 -6.825 1.00 93.31 133 SER A CA 1
ATOM 1054 C C . SER A 1 133 ? 15.759 2.415 -5.956 1.00 93.31 133 SER A C 1
ATOM 1056 O O . SER A 1 133 ? 15.996 2.487 -4.752 1.00 93.31 133 SER A O 1
ATOM 1058 N N . ARG A 1 134 ? 14.798 3.158 -6.529 1.00 93.06 134 ARG A N 1
ATOM 1059 C CA . ARG A 1 134 ? 13.971 4.119 -5.769 1.00 93.06 134 ARG A CA 1
ATOM 1060 C C . ARG A 1 134 ? 13.109 3.433 -4.703 1.00 93.06 134 ARG A C 1
ATOM 1062 O O . ARG A 1 134 ? 12.854 4.026 -3.656 1.00 93.06 134 ARG A O 1
ATOM 1069 N N . TYR A 1 135 ? 12.621 2.225 -4.974 1.00 94.50 135 TYR A N 1
ATOM 1070 C CA . TYR A 1 135 ? 11.839 1.439 -4.019 1.00 94.50 135 TYR A CA 1
ATOM 1071 C C . TYR A 1 135 ? 12.700 0.875 -2.890 1.00 94.50 135 TYR A C 1
ATOM 1073 O O . TYR A 1 135 ? 12.264 0.916 -1.745 1.00 94.50 135 TYR A O 1
ATOM 1081 N N . ALA A 1 136 ? 13.933 0.454 -3.173 1.00 93.88 136 ALA A N 1
ATOM 1082 C CA . ALA A 1 136 ? 14.877 0.009 -2.152 1.00 93.88 136 ALA A CA 1
ATOM 1083 C C . ALA A 1 136 ? 15.252 1.144 -1.179 1.00 93.88 136 ALA A C 1
ATOM 1085 O O . ALA A 1 136 ? 15.226 0.939 0.033 1.00 93.88 136 ALA A O 1
ATOM 1086 N N . GLU A 1 137 ? 15.515 2.357 -1.687 1.00 93.75 137 GLU A N 1
ATOM 1087 C CA . GLU A 1 137 ? 15.745 3.552 -0.853 1.00 93.75 137 GLU A CA 1
ATOM 1088 C C . GLU A 1 137 ? 14.559 3.835 0.081 1.00 93.75 137 GLU A C 1
ATOM 1090 O O . GLU A 1 137 ? 14.725 4.077 1.278 1.00 93.75 137 GLU A O 1
ATOM 1095 N N . ALA A 1 138 ? 13.342 3.798 -0.469 1.00 95.06 138 ALA A N 1
ATOM 1096 C CA . ALA A 1 138 ? 12.127 4.029 0.298 1.00 95.06 138 ALA A CA 1
ATOM 1097 C C . ALA A 1 138 ? 11.899 2.943 1.357 1.00 95.06 138 ALA A C 1
ATOM 1099 O O . ALA A 1 138 ? 11.559 3.263 2.495 1.00 95.06 138 ALA A O 1
ATOM 1100 N N . LEU A 1 139 ? 12.117 1.677 0.997 1.00 95.56 139 LEU A N 1
ATOM 1101 C CA . LEU A 1 139 ? 11.965 0.539 1.895 1.00 95.56 139 LEU A CA 1
ATOM 1102 C C . LEU A 1 139 ? 12.912 0.660 3.093 1.00 95.56 139 LEU A C 1
ATOM 1104 O O . LEU A 1 139 ? 12.456 0.541 4.226 1.00 95.56 139 LEU A O 1
ATOM 1108 N N . ALA A 1 140 ? 14.189 0.975 2.857 1.00 93.88 140 ALA A N 1
ATOM 1109 C CA . ALA A 1 140 ? 15.168 1.174 3.926 1.00 93.88 140 ALA A CA 1
ATOM 1110 C C . ALA A 1 140 ? 14.714 2.257 4.922 1.00 93.88 140 ALA A C 1
ATOM 1112 O O . ALA A 1 140 ? 14.705 2.027 6.130 1.00 93.88 140 ALA A O 1
ATOM 1113 N N . ARG A 1 141 ? 14.237 3.403 4.416 1.00 94.31 141 ARG A N 1
ATOM 1114 C CA . ARG A 1 141 ? 13.708 4.494 5.250 1.00 94.31 141 ARG A CA 1
ATOM 1115 C C . ARG A 1 141 ? 12.484 4.074 6.070 1.00 94.31 141 ARG A C 1
ATOM 1117 O O . ARG A 1 141 ? 12.340 4.491 7.218 1.00 94.31 141 ARG A O 1
ATOM 1124 N N . LEU A 1 142 ? 11.571 3.296 5.487 1.00 94.75 142 LEU A N 1
ATOM 1125 C CA . LEU A 1 142 ? 10.368 2.848 6.192 1.00 94.75 142 LEU A CA 1
ATOM 1126 C C . LEU A 1 142 ? 10.677 1.776 7.242 1.00 94.75 142 LEU A C 1
ATOM 1128 O O . LEU A 1 142 ? 10.048 1.792 8.296 1.00 94.75 142 LEU A O 1
ATOM 1132 N N . LEU A 1 143 ? 11.646 0.894 6.989 1.00 93.06 143 LEU A N 1
ATOM 1133 C CA . LEU A 1 143 ? 12.108 -0.096 7.965 1.00 93.06 143 LEU A CA 1
ATOM 1134 C C . LEU A 1 143 ? 12.797 0.567 9.159 1.00 93.06 143 LEU A C 1
ATOM 1136 O O . LEU A 1 143 ? 12.486 0.226 10.296 1.00 93.06 143 LEU A O 1
ATOM 1140 N N . GLU A 1 144 ? 13.648 1.569 8.922 1.00 91.12 144 GLU A N 1
ATOM 1141 C CA . GLU A 1 144 ? 14.251 2.366 9.998 1.00 91.12 144 GLU A CA 1
ATOM 1142 C C . GLU A 1 144 ? 13.173 3.060 10.848 1.00 91.12 144 GLU A C 1
ATOM 1144 O O . GLU A 1 144 ? 13.205 3.006 12.078 1.00 91.12 144 GLU A O 1
ATOM 1149 N N . ALA A 1 145 ? 12.169 3.666 10.202 1.00 90.38 145 ALA A N 1
ATOM 1150 C CA . ALA A 1 145 ? 11.046 4.274 10.909 1.00 90.38 145 ALA A CA 1
ATOM 1151 C C . ALA A 1 145 ? 10.227 3.242 11.703 1.00 90.38 145 ALA A C 1
ATOM 1153 O O . ALA A 1 145 ? 9.774 3.542 12.810 1.00 90.38 145 ALA A O 1
ATOM 1154 N N . ASP A 1 146 ? 10.025 2.036 11.165 1.00 89.69 146 ASP A N 1
ATOM 1155 C CA . ASP A 1 146 ? 9.302 0.973 11.862 1.00 89.69 146 ASP A CA 1
ATOM 1156 C C . ASP A 1 146 ? 10.053 0.490 13.101 1.00 89.69 146 ASP A C 1
ATOM 1158 O O . ASP A 1 146 ? 9.468 0.453 14.186 1.00 89.69 146 ASP A O 1
ATOM 1162 N N . GLN A 1 147 ? 11.359 0.249 12.965 1.00 86.25 147 GLN A N 1
ATOM 1163 C CA . GLN A 1 147 ? 12.235 -0.090 14.079 1.00 86.25 147 GLN A CA 1
ATOM 1164 C C . GLN A 1 147 ? 12.211 1.002 15.153 1.00 86.25 147 GLN A C 1
ATOM 1166 O O . GLN A 1 147 ? 11.938 0.712 16.318 1.00 86.25 147 GLN A O 1
ATOM 1171 N N . PHE A 1 148 ? 12.409 2.268 14.773 1.00 86.56 148 PHE A N 1
ATOM 1172 C CA . PHE A 1 148 ? 12.374 3.393 15.709 1.00 86.56 148 PHE A CA 1
ATOM 1173 C C . PHE A 1 148 ? 11.041 3.466 16.466 1.00 86.56 148 PHE A C 1
ATOM 1175 O O . PHE A 1 148 ? 11.009 3.654 17.685 1.00 86.56 148 PHE A O 1
ATOM 1182 N N . HIS A 1 149 ? 9.914 3.322 15.767 1.00 81.88 149 HIS A N 1
ATOM 1183 C CA . HIS A 1 149 ? 8.599 3.363 16.401 1.00 81.88 149 HIS A CA 1
ATOM 1184 C C . HIS A 1 149 ? 8.324 2.160 17.303 1.00 81.88 149 HIS A C 1
ATOM 1186 O O . HIS A 1 149 ? 7.586 2.322 18.276 1.00 81.88 149 HIS A O 1
ATOM 1192 N N . TRP A 1 150 ? 8.877 0.991 16.986 1.00 76.88 150 TRP A N 1
ATOM 1193 C CA . TRP A 1 150 ? 8.792 -0.200 17.822 1.00 76.88 150 TRP A CA 1
ATOM 1194 C C . TRP A 1 150 ? 9.632 -0.049 19.098 1.00 76.88 150 TRP A C 1
ATOM 1196 O O . TRP A 1 150 ? 9.100 -0.234 20.193 1.00 76.88 150 TRP A O 1
ATOM 1206 N N . GLU A 1 151 ? 10.891 0.390 18.990 1.00 79.88 151 GLU A N 1
ATOM 1207 C CA . GLU A 1 151 ? 11.782 0.605 20.142 1.00 79.88 151 GLU A CA 1
ATOM 1208 C C . GLU A 1 151 ? 11.182 1.598 21.149 1.00 79.88 151 GLU A C 1
ATOM 1210 O O . GLU A 1 151 ? 11.220 1.363 22.354 1.00 79.88 151 GLU A O 1
ATOM 1215 N N . ASN A 1 152 ? 10.547 2.670 20.662 1.00 75.75 152 ASN A N 1
ATOM 1216 C CA . ASN A 1 152 ? 9.940 3.704 21.507 1.00 75.75 152 ASN A CA 1
ATOM 1217 C C . ASN A 1 152 ? 8.519 3.373 22.008 1.00 75.75 152 ASN A C 1
ATOM 1219 O O . ASN A 1 152 ? 7.940 4.165 22.752 1.00 75.75 152 ASN A O 1
ATOM 1223 N N . ARG A 1 153 ? 7.923 2.243 21.596 1.00 69.44 153 ARG A N 1
ATOM 1224 C CA . ARG A 1 153 ? 6.574 1.809 22.023 1.00 69.44 153 ARG A CA 1
ATOM 1225 C C . ARG A 1 153 ? 6.530 0.402 22.616 1.00 69.44 153 ARG A C 1
ATOM 1227 O O . ARG A 1 153 ? 5.441 -0.090 22.916 1.00 69.44 153 ARG A O 1
ATOM 1234 N N . ARG A 1 154 ? 7.683 -0.231 22.838 1.00 56.50 154 ARG A N 1
ATOM 1235 C CA . ARG A 1 154 ? 7.790 -1.618 23.313 1.00 56.50 154 ARG A CA 1
ATOM 1236 C C . ARG A 1 154 ? 7.039 -1.882 24.625 1.00 56.50 154 ARG A C 1
ATOM 1238 O O . ARG A 1 154 ? 6.434 -2.937 24.774 1.00 56.50 154 ARG A O 1
ATOM 1245 N N . ASP A 1 155 ? 6.974 -0.889 25.510 1.00 52.22 155 ASP A N 1
ATOM 1246 C CA . ASP A 1 155 ? 6.301 -0.992 26.815 1.00 52.22 155 ASP A CA 1
ATOM 1247 C C . ASP A 1 155 ? 4.767 -0.830 26.743 1.00 52.22 155 ASP A C 1
ATOM 1249 O O . ASP A 1 155 ? 4.075 -0.987 27.746 1.00 52.22 155 ASP A O 1
ATOM 1253 N N . SER A 1 156 ? 4.212 -0.526 25.561 1.00 54.75 156 SER A N 1
ATOM 1254 C CA . SER A 1 156 ? 2.771 -0.292 25.354 1.00 54.75 156 SER A CA 1
ATOM 1255 C C . SER A 1 156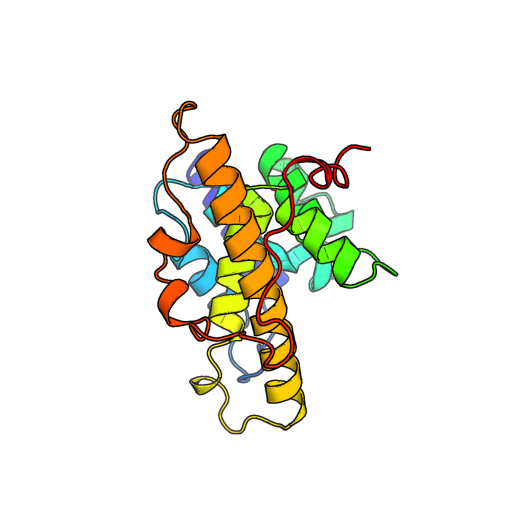 ? 1.989 -1.512 24.846 1.00 54.75 156 SER A C 1
ATOM 1257 O O . SER A 1 156 ? 0.820 -1.383 24.491 1.00 54.75 156 SER A O 1
ATOM 1259 N N . GLY A 1 157 ? 2.612 -2.698 24.815 1.00 48.88 157 GLY A N 1
ATOM 1260 C CA . GLY A 1 157 ? 1.970 -3.927 24.330 1.00 48.88 157 GLY A CA 1
ATOM 1261 C C . GLY A 1 157 ? 1.805 -3.978 22.806 1.00 48.88 157 GLY A C 1
ATOM 1262 O O . GLY A 1 157 ? 0.892 -4.630 22.312 1.00 48.88 157 GLY A O 1
ATOM 1263 N N . PHE A 1 158 ? 2.650 -3.257 22.059 1.00 51.66 158 PHE A N 1
ATOM 1264 C CA . PHE A 1 158 ? 2.625 -3.245 20.598 1.00 51.66 158 PHE A CA 1
ATOM 1265 C C . PHE A 1 158 ? 3.427 -4.428 20.039 1.00 51.66 158 PHE A C 1
ATOM 1267 O O . PHE A 1 158 ? 4.648 -4.500 20.196 1.00 51.66 158 PHE A O 1
ATOM 1274 N N . ASP A 1 159 ? 2.722 -5.353 19.391 1.00 56.62 159 ASP A N 1
ATOM 1275 C CA . ASP A 1 159 ? 3.271 -6.606 18.885 1.00 56.62 159 ASP A CA 1
ATOM 1276 C C . ASP A 1 159 ? 4.230 -6.375 17.706 1.00 56.62 159 ASP A C 1
ATOM 1278 O O . ASP A 1 159 ? 3.824 -6.037 16.589 1.00 56.62 159 ASP A O 1
ATOM 1282 N N . SER A 1 160 ? 5.512 -6.637 17.972 1.00 61.56 160 SER A N 1
ATOM 1283 C CA . SER A 1 160 ? 6.609 -6.909 17.024 1.00 61.56 160 SER A CA 1
ATOM 1284 C C . SER A 1 160 ? 7.069 -5.795 16.062 1.00 61.56 160 SER A C 1
ATOM 1286 O O . SER A 1 160 ? 6.311 -4.921 15.632 1.00 61.56 160 SER A O 1
ATOM 1288 N N . ASN A 1 161 ? 8.362 -5.856 15.721 1.00 73.75 161 ASN A N 1
ATOM 1289 C CA . ASN A 1 161 ? 8.962 -5.141 14.598 1.00 73.75 161 ASN A CA 1
ATOM 1290 C C . ASN A 1 161 ? 8.434 -5.786 13.308 1.00 73.75 161 ASN A C 1
ATOM 1292 O O . ASN A 1 161 ? 8.637 -6.980 13.082 1.00 73.75 161 ASN A O 1
ATOM 1296 N N . PHE A 1 162 ? 7.712 -5.025 12.484 1.00 79.12 162 PHE A N 1
ATOM 1297 C CA . PHE A 1 162 ? 7.049 -5.591 11.312 1.00 79.12 162 PHE A CA 1
ATOM 1298 C C . PHE A 1 162 ? 8.059 -6.001 10.237 1.00 79.12 162 PHE A C 1
ATOM 1300 O O . PHE A 1 162 ? 7.857 -7.014 9.574 1.00 79.12 162 PHE A O 1
ATOM 1307 N N . GLY A 1 163 ? 9.161 -5.258 10.098 1.00 69.06 163 GLY A N 1
ATOM 1308 C CA . GLY A 1 163 ? 10.243 -5.602 9.176 1.00 69.06 163 GLY A CA 1
ATOM 1309 C C . GLY A 1 163 ? 10.875 -6.958 9.491 1.00 69.06 163 GLY A C 1
ATOM 1310 O O . GLY A 1 163 ? 11.082 -7.767 8.587 1.00 69.06 163 GLY A O 1
ATOM 1311 N N . GLU A 1 164 ? 11.106 -7.229 10.774 1.00 76.12 164 GLU A N 1
ATOM 1312 C CA . GLU A 1 164 ? 11.589 -8.528 11.256 1.00 76.12 164 GLU A CA 1
ATOM 1313 C C . GLU A 1 164 ? 10.552 -9.633 10.992 1.00 76.12 164 GLU A C 1
ATOM 1315 O O . GLU A 1 164 ? 10.884 -10.684 10.444 1.00 76.12 164 GLU A O 1
ATOM 1320 N N . LEU A 1 165 ? 9.274 -9.365 11.291 1.00 78.12 165 LEU A N 1
ATOM 1321 C CA . LEU A 1 165 ? 8.172 -10.323 11.147 1.00 78.12 165 LEU A CA 1
ATOM 1322 C C . LEU A 1 165 ? 8.031 -10.885 9.725 1.00 78.12 165 LEU A C 1
ATOM 1324 O O . LEU A 1 165 ? 7.721 -12.064 9.556 1.00 78.12 165 LEU A O 1
ATOM 1328 N N . ILE A 1 166 ? 8.243 -10.049 8.708 1.00 78.75 166 ILE A N 1
ATOM 1329 C CA . ILE A 1 166 ? 8.126 -10.453 7.300 1.00 78.75 166 ILE A CA 1
ATOM 1330 C C . ILE A 1 166 ? 9.477 -10.791 6.648 1.00 78.75 166 ILE A C 1
ATOM 1332 O O . ILE A 1 166 ? 9.528 -11.020 5.441 1.00 78.75 166 ILE A O 1
ATOM 1336 N N . GLY A 1 167 ? 10.575 -10.803 7.414 1.00 76.38 167 GLY A N 1
ATOM 1337 C CA . GLY A 1 167 ? 11.915 -11.112 6.904 1.00 76.38 167 GLY A CA 1
ATOM 1338 C C . GLY A 1 167 ? 12.490 -10.056 5.950 1.00 76.38 167 GLY A C 1
ATOM 1339 O O . GLY A 1 167 ? 13.286 -10.387 5.070 1.00 76.38 167 GLY A O 1
ATOM 1340 N N . ALA A 1 168 ? 12.105 -8.786 6.105 1.00 75.06 168 ALA A N 1
ATOM 1341 C CA . ALA A 1 168 ? 12.537 -7.692 5.231 1.00 75.06 168 ALA A CA 1
ATOM 1342 C C . ALA A 1 168 ? 14.054 -7.421 5.285 1.00 75.06 168 ALA A C 1
ATOM 1344 O O . ALA A 1 168 ? 14.624 -6.895 4.329 1.00 75.06 168 ALA A O 1
ATOM 1345 N N . GLU A 1 169 ? 14.725 -7.817 6.369 1.00 66.56 169 GLU A N 1
ATOM 1346 C CA . GLU A 1 169 ? 16.175 -7.661 6.563 1.00 66.56 169 GLU A CA 1
ATOM 1347 C C . GLU A 1 169 ? 17.011 -8.387 5.498 1.00 66.56 169 GLU A C 1
ATOM 1349 O O . GLU A 1 169 ? 18.114 -7.955 5.179 1.00 66.56 169 GLU A O 1
ATOM 1354 N N . ALA A 1 170 ? 16.480 -9.462 4.903 1.00 63.78 170 ALA A N 1
ATOM 1355 C CA . ALA A 1 170 ? 17.147 -10.197 3.829 1.00 63.78 170 ALA A CA 1
ATOM 1356 C C . ALA A 1 170 ? 17.019 -9.518 2.451 1.00 63.78 170 ALA A C 1
ATOM 1358 O O . ALA A 1 170 ? 17.681 -9.927 1.497 1.00 63.78 170 ALA A O 1
ATOM 1359 N N . ILE A 1 171 ? 16.143 -8.514 2.330 1.00 62.16 171 ILE A N 1
ATOM 1360 C CA . ILE A 1 171 ? 15.785 -7.861 1.062 1.00 62.16 171 ILE A CA 1
ATOM 1361 C C . ILE A 1 171 ? 16.541 -6.540 0.892 1.00 62.16 171 ILE A C 1
ATOM 1363 O O . ILE A 1 171 ? 16.869 -6.149 -0.230 1.00 62.16 171 ILE A O 1
ATOM 1367 N N . VAL A 1 172 ? 16.860 -5.860 1.995 1.00 56.50 172 VAL A N 1
ATOM 1368 C CA . VAL A 1 172 ? 17.705 -4.664 1.970 1.00 56.50 172 VAL A CA 1
ATOM 1369 C C . VAL A 1 172 ? 19.167 -5.101 2.085 1.00 56.50 172 VAL A C 1
ATOM 1371 O O . VAL A 1 172 ? 19.513 -5.781 3.049 1.00 56.50 172 VAL A O 1
ATOM 1374 N N . PRO A 1 173 ? 20.061 -4.729 1.151 1.00 43.75 173 PRO A N 1
ATOM 1375 C CA . PRO A 1 173 ? 21.480 -5.012 1.311 1.00 43.75 173 PRO A CA 1
ATOM 1376 C C . PRO A 1 173 ? 21.976 -4.405 2.627 1.00 43.75 173 PRO A C 1
ATOM 1378 O O . PRO A 1 173 ? 21.811 -3.207 2.857 1.00 43.75 173 PRO A O 1
ATOM 1381 N N . THR A 1 174 ? 22.637 -5.205 3.465 1.00 41.91 174 THR A N 1
ATOM 1382 C CA . THR A 1 174 ? 23.199 -4.809 4.772 1.00 41.91 174 THR A CA 1
ATOM 1383 C C . THR A 1 174 ? 24.324 -3.769 4.690 1.00 41.91 174 THR A C 1
ATOM 1385 O O . THR A 1 174 ? 24.952 -3.438 5.692 1.00 41.91 174 THR A O 1
ATOM 1388 N N . THR A 1 175 ? 24.573 -3.187 3.519 1.00 36.22 175 THR A N 1
ATOM 1389 C CA . THR A 1 175 ? 25.572 -2.142 3.318 1.00 36.22 175 THR A CA 1
ATOM 1390 C C . THR A 1 175 ? 25.029 -1.041 2.416 1.00 36.22 175 THR A C 1
ATOM 1392 O O . THR A 1 175 ? 25.237 -1.047 1.205 1.00 36.22 175 THR A O 1
ATOM 1395 N N . PHE A 1 176 ? 24.415 -0.033 3.033 1.00 33.47 176 PHE A N 1
ATOM 1396 C CA . PHE A 1 176 ? 24.550 1.347 2.571 1.00 33.47 176 PHE A CA 1
ATOM 1397 C C . PHE A 1 176 ? 25.521 2.062 3.522 1.00 33.47 176 PHE A C 1
ATOM 1399 O O . PHE A 1 176 ? 25.159 2.935 4.303 1.00 33.47 176 PHE A O 1
ATOM 1406 N N . HIS A 1 177 ? 26.784 1.630 3.515 1.00 28.05 177 HIS A N 1
ATOM 1407 C CA . HIS A 1 177 ? 27.873 2.499 3.946 1.00 28.05 177 HIS A CA 1
ATOM 1408 C C . HIS A 1 177 ? 28.227 3.366 2.744 1.00 28.05 177 HIS A C 1
ATOM 1410 O O . HIS A 1 177 ? 28.880 2.909 1.809 1.00 28.05 177 HIS A O 1
ATOM 1416 N N . SER A 1 178 ? 27.762 4.616 2.762 1.00 28.94 178 SER A N 1
ATOM 1417 C CA . SER A 1 178 ? 28.412 5.656 1.969 1.00 28.94 178 SER A CA 1
ATOM 1418 C C . SER A 1 178 ? 29.903 5.650 2.348 1.00 28.94 178 SER A C 1
ATOM 1420 O O . SER A 1 178 ? 30.195 5.739 3.547 1.00 28.94 178 SER A O 1
ATOM 1422 N N . PRO A 1 179 ? 30.850 5.524 1.398 1.00 26.23 179 PRO A N 1
ATOM 1423 C CA . PRO A 1 179 ? 32.280 5.450 1.712 1.00 26.23 179 PRO A CA 1
ATOM 1424 C C . PRO A 1 179 ? 32.830 6.717 2.388 1.00 26.23 179 PRO A C 1
ATOM 1426 O O . PRO A 1 179 ? 33.938 6.692 2.912 1.00 26.23 179 PRO A O 1
ATOM 1429 N N . ASP A 1 180 ? 32.047 7.799 2.434 1.00 30.00 180 ASP A N 1
ATOM 1430 C CA . ASP A 1 180 ? 32.488 9.118 2.895 1.00 30.00 180 ASP A CA 1
ATOM 1431 C C . ASP A 1 180 ? 32.003 9.494 4.306 1.00 30.00 180 ASP A C 1
ATOM 1433 O O . ASP A 1 180 ? 32.059 10.657 4.700 1.00 30.00 180 ASP A O 1
ATOM 1437 N N . CYS A 1 181 ? 31.518 8.543 5.108 1.00 28.81 181 CYS A N 1
ATOM 1438 C CA . CYS A 1 181 ? 31.085 8.818 6.485 1.00 28.81 181 CYS A CA 1
ATOM 1439 C C . CYS A 1 181 ? 31.753 7.884 7.499 1.00 28.81 181 CYS A C 1
ATOM 1441 O O . CYS A 1 181 ? 31.094 7.256 8.325 1.00 28.81 181 CYS A O 1
ATOM 1443 N N . VAL A 1 182 ? 33.086 7.809 7.465 1.00 34.38 182 VAL A N 1
ATOM 1444 C CA . VAL A 1 182 ? 33.857 7.255 8.582 1.00 34.38 182 VAL A CA 1
ATOM 1445 C C . VAL A 1 182 ? 34.073 8.358 9.613 1.00 34.38 182 VAL A C 1
ATOM 1447 O O . VAL A 1 182 ? 34.852 9.283 9.406 1.00 34.38 182 VAL A O 1
ATOM 1450 N N . GLY A 1 183 ? 33.386 8.220 10.745 1.00 36.16 183 GLY A N 1
ATOM 1451 C CA . GLY A 1 183 ? 33.649 8.974 11.963 1.00 36.16 183 GLY A CA 1
ATOM 1452 C C . GLY A 1 183 ? 32.942 10.319 12.013 1.00 36.16 183 GLY A C 1
ATOM 1453 O O . GLY A 1 183 ? 33.405 11.285 11.430 1.00 36.16 183 GLY A O 1
ATOM 1454 N N . HIS A 1 184 ? 31.840 10.378 12.753 1.00 29.47 184 HIS A N 1
ATOM 1455 C CA . HIS A 1 184 ? 31.616 11.315 13.857 1.00 29.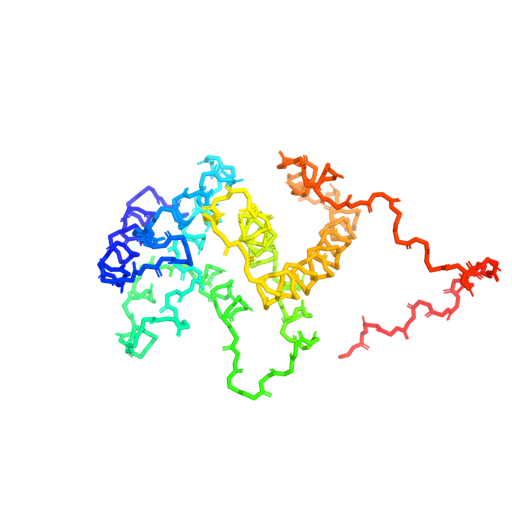47 184 HIS A CA 1
ATOM 1456 C C . HIS A 1 184 ? 30.326 10.859 14.546 1.00 29.47 184 HIS A C 1
ATOM 1458 O O . HIS A 1 184 ? 29.246 10.884 13.960 1.00 29.47 184 HIS A O 1
ATOM 1464 N N . ALA A 1 185 ? 30.443 10.396 15.791 1.00 34.38 185 ALA A N 1
ATOM 1465 C CA . ALA A 1 185 ? 29.285 10.149 16.636 1.00 34.38 185 ALA A CA 1
ATOM 1466 C C . ALA A 1 185 ? 28.481 11.453 16.741 1.00 34.38 185 ALA A C 1
ATOM 1468 O O . ALA A 1 185 ? 29.019 12.468 17.183 1.00 34.38 185 ALA A O 1
ATOM 1469 N N . ILE A 1 186 ? 27.215 11.437 16.321 1.00 37.44 186 ILE A N 1
ATOM 1470 C CA . ILE A 1 186 ? 26.326 12.593 16.458 1.00 37.44 186 ILE A CA 1
ATOM 1471 C C . ILE A 1 186 ? 26.077 12.798 17.962 1.00 37.44 186 ILE A C 1
ATOM 1473 O O . ILE A 1 186 ? 25.481 11.921 18.598 1.00 37.44 186 ILE A O 1
ATOM 1477 N N . PRO A 1 187 ? 26.521 13.915 18.569 1.00 37.06 187 PRO A N 1
ATOM 1478 C CA . PRO A 1 187 ? 26.319 14.156 19.992 1.00 37.06 187 PRO A CA 1
ATOM 1479 C C . PRO A 1 187 ? 24.824 14.265 20.310 1.00 37.06 187 PRO A C 1
ATOM 1481 O O . PRO A 1 187 ? 24.050 14.814 19.521 1.00 37.06 187 PRO A O 1
ATOM 1484 N N . MET A 1 188 ? 24.415 13.802 21.499 1.00 40.66 188 MET A N 1
ATOM 1485 C CA . MET A 1 188 ? 23.013 13.810 21.956 1.00 40.66 188 MET A CA 1
ATOM 1486 C C . MET A 1 188 ? 22.318 15.186 21.872 1.00 40.66 188 MET A C 1
ATOM 1488 O O . MET A 1 188 ? 21.091 15.251 21.870 1.00 40.66 188 MET A O 1
ATOM 1492 N N . SER A 1 189 ? 23.069 16.282 21.748 1.00 37.66 189 SER A N 1
ATOM 1493 C CA . SER A 1 189 ? 22.545 17.644 21.618 1.00 37.66 189 SER A CA 1
ATOM 1494 C C . SER A 1 189 ? 21.930 17.983 20.251 1.00 37.66 189 SER A C 1
ATOM 1496 O O . SER A 1 189 ? 21.243 18.997 20.158 1.00 37.66 189 SER A O 1
ATOM 1498 N N . GLN A 1 190 ? 22.112 17.162 19.205 1.00 38.78 190 GLN A N 1
ATOM 1499 C CA . GLN A 1 190 ? 21.560 17.436 17.864 1.00 38.78 190 GLN A CA 1
ATOM 1500 C C . GLN A 1 190 ? 20.304 16.620 17.495 1.00 38.78 190 GLN A C 1
ATOM 1502 O O . GLN A 1 190 ? 19.764 16.782 16.402 1.00 38.78 190 GLN A O 1
ATOM 1507 N N . ARG A 1 191 ? 19.746 15.817 18.416 1.00 46.59 191 ARG A N 1
ATOM 1508 C CA . ARG A 1 191 ? 18.467 15.088 18.230 1.00 46.59 191 ARG A CA 1
ATOM 1509 C C . ARG A 1 191 ? 17.220 15.982 18.359 1.00 46.59 191 ARG A C 1
ATOM 1511 O O . ARG A 1 191 ? 16.251 15.622 19.019 1.00 46.59 191 ARG A O 1
ATOM 1518 N N . ARG A 1 192 ? 17.220 17.170 17.753 1.00 48.31 192 ARG A N 1
ATOM 1519 C CA . ARG A 1 192 ? 16.034 18.040 17.684 1.00 48.31 192 ARG A CA 1
ATOM 1520 C C . ARG A 1 192 ? 15.826 18.558 16.269 1.00 48.31 192 ARG A C 1
ATOM 1522 O O . ARG A 1 192 ? 16.127 19.711 15.995 1.00 48.31 192 ARG A O 1
ATOM 1529 N N . ARG A 1 193 ? 15.285 17.714 15.389 1.00 40.03 193 ARG A N 1
ATOM 1530 C CA . ARG A 1 193 ? 14.606 18.138 14.150 1.00 40.03 193 ARG A CA 1
ATOM 1531 C C . ARG A 1 193 ? 13.533 17.135 13.710 1.00 40.03 193 ARG A C 1
ATOM 1533 O O . ARG A 1 193 ? 13.520 16.739 12.565 1.00 40.03 193 ARG A O 1
ATOM 1540 N N . PHE A 1 194 ? 12.643 16.734 14.615 1.00 36.72 194 PHE A N 1
ATOM 1541 C CA . PHE A 1 194 ? 11.280 16.285 14.279 1.00 36.72 194 PHE A CA 1
ATOM 1542 C C . PHE A 1 194 ? 10.385 16.550 15.492 1.00 36.72 194 PHE A C 1
ATOM 1544 O O . PHE A 1 194 ? 10.020 15.657 16.246 1.00 36.72 194 PHE A O 1
ATOM 1551 N N . ALA A 1 195 ? 10.135 17.832 15.731 1.00 35.28 195 ALA A N 1
ATOM 1552 C CA . ALA A 1 195 ? 9.048 18.320 16.562 1.00 35.28 195 ALA A CA 1
ATOM 1553 C C . ALA A 1 195 ? 8.727 19.724 16.049 1.00 35.28 195 ALA A C 1
ATOM 1555 O O . ALA A 1 195 ? 9.431 20.671 16.401 1.00 35.28 195 ALA A O 1
ATOM 1556 N N . LEU A 1 196 ? 7.781 19.778 15.110 1.00 34.66 196 LEU A N 1
ATOM 1557 C CA . LEU A 1 196 ? 6.728 20.775 14.880 1.00 34.66 196 LEU A CA 1
ATOM 1558 C C . LEU A 1 196 ? 6.054 20.451 13.542 1.00 34.66 196 LEU A C 1
ATOM 1560 O O . LEU A 1 196 ? 6.794 20.244 12.554 1.00 34.66 196 LEU A O 1
#

Secondary structure (DSSP, 8-state):
--HHHHHHHHHHHHHHTTT-B-TTSSBTHHHHHHHHHTS-SS-HHHHHHHHHTTHHHHSTTTTTTTTGGGTS-HHHHHHHHHHSPPTT--HHHHHHHHHHSHHHHHHHHHHHHHHT-GGGSSS--HHHHHHHHHHHHHHHHHHHHHHHHHHTTGGGT----HHHHTTGGGTS-S----TT-------GGG--SS--

Sequence (196 aa):
MDQKTLNAARVVALRSHAEQKDLAGEPYIFHLLRVEAAMPRDDLKARALALVHDAWEDCQGLRDSGELQRFLPEDVLEGLDAITRRAGENRDGYYARVAFNCLARRVKIADLIDNLNMARLPAPSVEDWRRASRYAEALARLLEADQFHWENRRDSGFDSNFGELIGAEAIVPTTFHSPDCVGHAIPMSQRRRFAL

pLDDT: mean 84.51, std 20.77, range [26.23, 98.75]